Protein AF-A0A7S3MS62-F1 (afdb_monomer_lite)

Sequence (320 aa):
MNDHKDVALVFDMRSEATFYQCSLAKSVNFSIERFQEDTFIQWSKKSKQLENGSPVFKNKYQIHGFKRRRRHWCFIIGAHSSVNVDKFVLEMGKYTSKEQQAELLASLHTDEEKRDYLSLRNACLLYKALKNERLRELDLSICGFDKIAANYKHFCLGSDGQPLVARPAQADNYPNEIFPGRLYLGDWHHASDAHIIETLGITHILNITDTCENYLADSHPYLNYLHLNLHDEKETNVSEAFNEIFTFIKEATLPDAHDCTLHMNTPHAHIGQCPSTGESDEVTSASQEDGNGKRELPVSNQILEIDFKTCWTEVQTGAQ

Secondary structure (DSSP, 8-state):
---STT-EEEEE-S-HHHHTT-EETT-EE--TTT--HHHHTTHHHHHHHHHTT-TT--SHHHHHHHHTGGGSEEEEE--S-HHHHHHHHTTGGGGG-HHHHHHHHHH--SHHHHHHHHHHHHHHHHHHHHHTS--SEEEEE-SHHHHHHHH-GGGEE-TTS-BSSPPPSSSSSPPEEEETTTEEEE-HHHHH-HHHHHHHT--EEEEEESS---TTTTT-TT-EEEEEEE-SSTT--GGGGHHHHHHHHHHTTSPPTTTTTTTS--------------------------------------EEEE--------------

Structure (mmCIF, N/CA/C/O backbone):
data_AF-A0A7S3MS62-F1
#
_entry.id   AF-A0A7S3MS62-F1
#
loop_
_atom_site.group_PDB
_atom_site.id
_atom_site.type_symbol
_atom_site.label_atom_id
_atom_site.label_alt_id
_atom_site.label_comp_id
_atom_site.label_asym_id
_atom_site.label_entity_id
_atom_site.label_seq_id
_atom_site.pdbx_PDB_ins_code
_atom_site.Cartn_x
_atom_site.Cartn_y
_atom_site.Cartn_z
_atom_site.occupancy
_atom_site.B_iso_or_equiv
_atom_site.auth_seq_id
_atom_site.auth_comp_id
_atom_site.auth_asym_id
_atom_site.auth_atom_id
_atom_site.pdbx_PDB_model_num
ATOM 1 N N . MET A 1 1 ? 1.922 0.781 -3.592 1.00 46.75 1 MET A N 1
ATOM 2 C CA . MET A 1 1 ? 2.072 1.666 -2.393 1.00 46.75 1 MET A CA 1
ATOM 3 C C . MET A 1 1 ? 3.295 2.563 -2.608 1.00 46.75 1 MET A C 1
ATOM 5 O O . MET A 1 1 ? 4.361 2.019 -2.833 1.00 46.75 1 MET A O 1
ATOM 9 N N . ASN A 1 2 ? 3.170 3.900 -2.616 1.00 49.75 2 ASN A N 1
ATOM 10 C CA . ASN A 1 2 ? 4.271 4.802 -3.030 1.00 49.75 2 ASN A CA 1
ATOM 11 C C . ASN A 1 2 ? 5.164 5.230 -1.845 1.00 49.75 2 ASN A C 1
ATOM 13 O O . ASN A 1 2 ? 4.660 5.776 -0.863 1.00 49.75 2 ASN A O 1
ATOM 17 N N . ASP A 1 3 ? 6.487 5.043 -1.953 1.00 50.25 3 ASP A N 1
ATOM 18 C CA . ASP A 1 3 ? 7.479 5.349 -0.894 1.00 50.25 3 ASP A CA 1
ATOM 19 C C . ASP A 1 3 ? 8.050 6.786 -0.959 1.00 50.25 3 ASP A C 1
ATOM 21 O O . ASP A 1 3 ? 9.007 7.139 -0.264 1.00 50.25 3 ASP A O 1
ATOM 25 N N . HIS A 1 4 ? 7.479 7.664 -1.790 1.00 49.50 4 HIS A N 1
ATOM 26 C CA . HIS A 1 4 ? 7.953 9.045 -1.879 1.00 49.50 4 HIS A CA 1
ATOM 27 C C . HIS A 1 4 ? 7.719 9.817 -0.566 1.00 49.50 4 HIS A C 1
ATOM 29 O O . HIS A 1 4 ? 6.591 9.985 -0.099 1.00 49.50 4 HIS A O 1
ATOM 35 N N . LYS A 1 5 ? 8.835 10.303 -0.001 1.00 55.25 5 LYS A N 1
ATOM 36 C CA . LYS A 1 5 ? 9.011 11.399 0.975 1.00 55.25 5 LYS A CA 1
ATOM 37 C C . LYS A 1 5 ? 7.705 12.034 1.493 1.00 55.25 5 LYS A C 1
ATOM 39 O O . LYS A 1 5 ? 7.287 13.083 1.012 1.00 55.25 5 LYS A O 1
ATOM 44 N N . ASP A 1 6 ? 7.125 11.452 2.540 1.00 60.72 6 ASP A N 1
ATOM 45 C CA . ASP A 1 6 ? 6.098 12.094 3.379 1.00 60.72 6 ASP A CA 1
ATOM 46 C C . ASP A 1 6 ? 4.819 12.498 2.640 1.00 60.72 6 ASP A C 1
ATOM 48 O O . ASP A 1 6 ? 4.244 13.553 2.920 1.00 60.72 6 ASP A O 1
ATOM 52 N N . VAL A 1 7 ? 4.370 11.696 1.671 1.00 69.31 7 VAL A N 1
ATOM 53 C CA . VAL A 1 7 ? 3.082 11.967 1.011 1.00 69.31 7 VAL A CA 1
ATOM 54 C C . VAL A 1 7 ? 1.970 11.050 1.510 1.00 69.31 7 VAL A C 1
ATOM 56 O O . VAL A 1 7 ? 0.828 11.496 1.604 1.00 69.31 7 VAL A O 1
ATOM 59 N N . ALA A 1 8 ? 2.294 9.822 1.922 1.00 82.00 8 ALA A N 1
ATOM 60 C CA . ALA A 1 8 ? 1.335 8.870 2.476 1.00 82.00 8 ALA A CA 1
ATOM 61 C C . ALA A 1 8 ? 1.498 8.694 3.995 1.00 82.00 8 ALA A C 1
ATOM 63 O O . ALA A 1 8 ? 2.609 8.623 4.517 1.00 82.00 8 ALA A O 1
ATOM 64 N N . LEU A 1 9 ? 0.375 8.605 4.706 1.00 88.69 9 LEU A N 1
ATOM 65 C CA . LEU A 1 9 ? 0.292 8.282 6.126 1.00 88.69 9 LEU A CA 1
ATOM 66 C C . LEU A 1 9 ? -0.594 7.049 6.296 1.00 88.69 9 LEU A C 1
ATOM 68 O O . LEU A 1 9 ? -1.780 7.089 5.977 1.00 88.69 9 LEU A O 1
ATOM 72 N N . VAL A 1 10 ? -0.027 5.967 6.821 1.00 91.00 10 VAL A N 1
ATOM 73 C CA . VAL A 1 10 ? -0.765 4.720 7.051 1.00 91.00 10 VAL A CA 1
ATOM 74 C C . VAL A 1 10 ? -1.151 4.618 8.522 1.00 91.00 10 VAL A C 1
ATOM 76 O O . VAL A 1 10 ? -0.280 4.678 9.386 1.00 91.00 10 VAL A O 1
ATOM 79 N N . PHE A 1 11 ? -2.436 4.446 8.812 1.00 92.50 11 PHE A N 1
ATOM 80 C CA . PHE A 1 11 ? -2.965 4.104 10.128 1.00 92.50 11 PHE A CA 1
ATOM 81 C C . PHE A 1 11 ? -3.245 2.607 10.174 1.00 92.50 11 PHE A C 1
ATOM 83 O O . PHE A 1 11 ? -4.149 2.120 9.501 1.00 92.50 11 PHE A O 1
ATOM 90 N N . ASP A 1 12 ? -2.477 1.877 10.970 1.00 92.62 12 ASP A N 1
ATOM 91 C CA . ASP A 1 12 ? -2.681 0.447 11.167 1.00 92.62 12 ASP A CA 1
ATOM 92 C C . ASP A 1 12 ? -3.509 0.226 12.438 1.00 92.62 12 ASP A C 1
ATOM 94 O O . ASP A 1 12 ? -3.018 0.453 13.546 1.00 92.62 12 ASP A O 1
ATOM 98 N N . MET A 1 13 ? -4.781 -0.148 12.270 1.00 93.12 13 MET A N 1
ATOM 99 C CA . MET A 1 13 ? -5.757 -0.292 13.356 1.00 93.12 13 MET A CA 1
ATOM 100 C C . MET A 1 13 ? -5.773 -1.694 13.966 1.00 93.12 13 MET A C 1
ATOM 102 O O . MET A 1 13 ? -6.633 -1.982 14.804 1.00 93.12 13 MET A O 1
ATOM 106 N N . ARG A 1 14 ? -4.898 -2.604 13.528 1.00 93.31 14 ARG A N 1
ATOM 107 C CA . ARG A 1 14 ? -4.896 -3.989 14.015 1.00 93.31 14 ARG A CA 1
ATOM 108 C C . ARG A 1 14 ? -4.504 -4.076 15.492 1.00 93.31 14 ARG A C 1
ATOM 110 O O . ARG A 1 14 ? -3.948 -3.149 16.072 1.00 93.31 14 ARG A O 1
ATOM 117 N N . SER A 1 15 ? -4.802 -5.211 16.114 1.00 91.25 15 SER A N 1
ATOM 118 C CA . SER A 1 15 ? -4.427 -5.495 17.505 1.00 91.25 15 SER A CA 1
ATOM 119 C C . SER A 1 15 ? -2.908 -5.506 17.704 1.00 91.25 15 SER A C 1
ATOM 121 O O . SER A 1 15 ? -2.174 -6.006 16.846 1.00 91.25 15 SER A O 1
ATOM 123 N N . GLU A 1 16 ? -2.425 -5.051 18.868 1.00 88.00 16 GLU A N 1
ATOM 124 C CA . GLU A 1 16 ? -0.991 -5.129 19.215 1.00 88.00 16 GLU A CA 1
ATOM 125 C C . GLU A 1 16 ? -0.436 -6.544 19.119 1.00 88.00 16 GLU A C 1
ATOM 127 O O . GLU A 1 16 ? 0.693 -6.731 18.669 1.00 88.00 16 GLU A O 1
ATOM 132 N N . ALA A 1 17 ? -1.252 -7.544 19.453 1.00 85.56 17 ALA A N 1
ATOM 133 C CA . ALA A 1 17 ? -0.875 -8.947 19.354 1.00 85.56 17 ALA A CA 1
ATOM 134 C C . ALA A 1 17 ? -0.543 -9.384 17.913 1.00 85.56 17 ALA A C 1
ATOM 136 O O . ALA A 1 17 ? 0.165 -10.368 17.726 1.00 85.56 17 ALA A O 1
ATOM 137 N N . THR A 1 18 ? -1.020 -8.655 16.898 1.00 83.56 18 THR A N 1
ATOM 138 C CA . THR A 1 18 ? -0.731 -8.935 15.480 1.00 83.56 18 THR A CA 1
ATOM 139 C C . THR A 1 18 ? 0.448 -8.127 14.933 1.00 83.56 18 THR A C 1
ATOM 141 O O . THR A 1 18 ? 1.112 -8.579 14.001 1.00 83.56 18 THR A O 1
ATOM 144 N N . PHE A 1 19 ? 0.790 -6.978 15.534 1.00 77.44 19 PHE A N 1
ATOM 145 C CA . PHE A 1 19 ? 1.946 -6.179 15.098 1.00 77.44 19 PHE A CA 1
ATOM 146 C C . PHE A 1 19 ? 3.272 -6.909 15.263 1.00 77.44 19 PHE A C 1
ATOM 148 O O . PHE A 1 19 ? 4.189 -6.683 14.480 1.00 77.44 19 PHE A O 1
ATOM 155 N N . TYR A 1 20 ? 3.371 -7.784 16.265 1.00 66.75 20 TYR A N 1
ATOM 156 C CA . TYR A 1 20 ? 4.570 -8.583 16.496 1.00 66.75 20 TYR A CA 1
ATOM 157 C C . TYR A 1 20 ? 4.821 -9.623 15.409 1.00 66.75 20 TYR A C 1
ATOM 159 O O . TYR A 1 20 ? 5.908 -10.176 15.369 1.00 66.75 20 TYR A O 1
ATOM 167 N N . GLN A 1 21 ? 3.858 -9.915 14.538 1.00 75.88 21 GLN A N 1
ATOM 168 C CA . GLN A 1 21 ? 4.102 -10.806 13.408 1.00 75.88 21 GLN A CA 1
ATOM 169 C C . GLN A 1 21 ? 4.724 -10.027 12.251 1.00 75.88 21 GLN A C 1
ATOM 171 O O . GLN A 1 21 ? 5.745 -10.432 11.704 1.00 75.88 21 GLN A O 1
ATOM 176 N N . CYS A 1 22 ? 4.097 -8.906 11.888 1.00 82.62 22 CYS A N 1
ATOM 177 C CA . CYS A 1 22 ? 4.503 -8.076 10.767 1.00 82.62 22 CYS A CA 1
ATOM 178 C C . CYS A 1 22 ? 3.771 -6.721 10.798 1.00 82.62 22 CYS A C 1
ATOM 180 O O . CYS A 1 22 ? 2.588 -6.642 11.158 1.00 82.62 22 CYS A O 1
ATOM 182 N N . SER A 1 23 ? 4.448 -5.646 10.392 1.00 86.69 23 SER A N 1
ATOM 183 C CA . SER A 1 23 ? 3.857 -4.306 10.241 1.00 86.69 23 SER A CA 1
ATOM 184 C C . SER A 1 23 ? 4.414 -3.584 9.018 1.00 86.69 23 SER A C 1
ATOM 186 O O . SER A 1 23 ? 5.487 -3.932 8.542 1.00 86.69 23 SER A O 1
ATOM 188 N N . LEU A 1 24 ? 3.711 -2.580 8.493 1.00 87.62 24 LEU A N 1
ATOM 189 C CA . LEU A 1 24 ? 4.255 -1.776 7.398 1.00 87.62 24 LEU A CA 1
ATOM 190 C C . LEU A 1 24 ? 5.297 -0.783 7.916 1.00 87.62 24 LEU A C 1
ATOM 192 O O . LEU A 1 24 ? 5.130 -0.138 8.955 1.00 87.62 24 LEU A O 1
ATOM 196 N N . ALA A 1 25 ? 6.364 -0.599 7.148 1.00 82.50 25 ALA A N 1
ATOM 197 C CA . ALA A 1 25 ? 7.313 0.467 7.390 1.00 82.50 25 ALA A CA 1
ATOM 198 C C . ALA A 1 25 ? 6.590 1.824 7.377 1.00 82.50 25 ALA A C 1
ATOM 200 O O . ALA A 1 25 ? 5.719 2.082 6.549 1.00 82.50 25 ALA A O 1
ATOM 201 N N . LYS A 1 26 ? 6.972 2.708 8.306 1.00 80.38 26 LYS A N 1
ATOM 202 C CA . LYS A 1 26 ? 6.441 4.079 8.434 1.00 80.38 26 LYS A CA 1
ATOM 203 C C . LYS A 1 26 ? 4.939 4.184 8.777 1.00 80.38 26 LYS A C 1
ATOM 205 O O . LYS A 1 26 ? 4.445 5.309 8.873 1.00 80.38 26 LYS A O 1
ATOM 210 N N . SER A 1 27 ? 4.223 3.086 9.047 1.00 87.06 27 SER A N 1
ATOM 211 C CA . SER A 1 27 ? 2.842 3.156 9.547 1.00 87.06 27 SER A CA 1
ATOM 212 C C . SER A 1 27 ? 2.776 3.706 10.971 1.00 87.06 27 SER A C 1
ATOM 214 O O . SER A 1 27 ? 3.726 3.613 11.751 1.00 87.06 27 SER A O 1
ATOM 216 N N . VAL A 1 28 ? 1.636 4.290 11.323 1.00 88.31 28 VAL A N 1
ATOM 217 C CA . VAL A 1 28 ? 1.264 4.670 12.683 1.00 88.31 28 VAL A CA 1
ATOM 218 C C . VAL A 1 28 ? 0.337 3.597 13.236 1.00 88.31 28 VAL A C 1
ATOM 220 O O . VAL A 1 28 ? -0.747 3.367 12.709 1.00 88.31 28 VAL A O 1
ATOM 223 N N . ASN A 1 29 ? 0.755 2.967 14.326 1.00 87.69 29 ASN A N 1
ATOM 224 C CA . ASN A 1 29 ? 0.026 1.857 14.923 1.00 87.69 29 ASN A CA 1
ATOM 225 C C . ASN A 1 29 ? -1.032 2.391 15.898 1.00 87.69 29 ASN A C 1
ATOM 227 O O . ASN A 1 29 ? -0.697 2.873 16.983 1.00 87.69 29 ASN A O 1
ATOM 231 N N . PHE A 1 30 ? -2.301 2.316 15.507 1.00 88.44 30 PHE A N 1
ATOM 232 C CA . PHE A 1 30 ? -3.471 2.716 16.291 1.00 88.44 30 PHE A CA 1
ATOM 233 C C . PHE A 1 30 ? -4.218 1.469 16.773 1.00 88.44 30 PHE A C 1
ATOM 235 O O . PHE A 1 30 ? -5.342 1.188 16.367 1.00 88.44 30 PHE A O 1
ATOM 242 N N . SER A 1 31 ? -3.577 0.706 17.652 1.00 89.38 31 SER A N 1
ATOM 243 C CA . SER A 1 31 ? -4.127 -0.556 18.136 1.00 89.38 31 SER A CA 1
ATOM 244 C C . SER A 1 31 ? -5.501 -0.427 18.783 1.00 89.38 31 SER A C 1
ATOM 246 O O . SER A 1 31 ? -5.762 0.523 19.527 1.00 89.38 31 SER A O 1
ATOM 248 N N . ILE A 1 32 ? -6.357 -1.430 18.573 1.00 91.75 32 ILE A N 1
ATOM 249 C CA . ILE A 1 32 ? -7.683 -1.493 19.209 1.00 91.75 32 ILE A CA 1
ATOM 250 C C . ILE A 1 32 ? -7.615 -1.490 20.741 1.00 91.75 32 ILE A C 1
ATOM 252 O O . ILE A 1 32 ? -8.543 -1.015 21.392 1.00 91.75 32 ILE A O 1
ATOM 256 N N . GLU A 1 33 ? -6.513 -1.970 21.321 1.00 90.69 33 GLU A N 1
ATOM 257 C CA . GLU A 1 33 ? -6.282 -1.965 22.765 1.00 90.69 33 GLU A CA 1
ATOM 258 C C . GLU A 1 33 ? -6.119 -0.542 23.321 1.00 90.69 33 GLU A C 1
ATOM 260 O O . GLU A 1 33 ? -6.540 -0.266 24.445 1.00 90.69 33 GLU A O 1
ATOM 265 N N . ARG A 1 34 ? -5.545 0.378 22.532 1.00 86.94 34 ARG A N 1
ATOM 266 C CA . ARG A 1 34 ? -5.329 1.786 22.920 1.00 86.94 34 ARG A CA 1
ATOM 267 C C . ARG A 1 34 ? -6.417 2.722 22.400 1.00 86.94 34 ARG A C 1
ATOM 269 O O . ARG A 1 34 ? -6.707 3.741 23.026 1.00 86.94 34 ARG A O 1
ATOM 276 N N . PHE A 1 35 ? -7.002 2.407 21.248 1.00 88.19 35 PHE A N 1
ATOM 277 C CA . PHE A 1 35 ? -7.909 3.279 20.509 1.00 88.19 35 PHE A CA 1
ATOM 278 C C . PHE A 1 35 ? -9.286 2.645 20.363 1.00 88.19 35 PHE A C 1
ATOM 280 O O . PHE A 1 35 ? -9.594 2.032 19.347 1.00 88.19 35 PHE A O 1
ATOM 287 N N . GLN A 1 36 ? -10.124 2.829 21.380 1.00 85.31 36 GLN A N 1
ATOM 288 C CA . GLN A 1 36 ? -11.517 2.377 21.381 1.00 85.31 36 GLN A CA 1
ATOM 289 C C . GLN A 1 36 ? -12.468 3.436 20.796 1.00 85.31 36 GLN A C 1
ATOM 291 O O . GLN A 1 36 ? -12.051 4.545 20.459 1.00 85.31 36 GLN A O 1
ATOM 296 N N . GLU A 1 37 ? -13.757 3.099 20.698 1.00 85.31 37 GLU A N 1
ATOM 297 C CA . GLU A 1 37 ? -14.815 3.936 20.109 1.00 85.31 37 GLU A CA 1
ATOM 298 C C . GLU A 1 37 ? -14.797 5.383 20.627 1.00 85.31 37 GLU A C 1
ATOM 300 O O . GLU A 1 37 ? -14.792 6.333 19.837 1.00 85.31 37 GLU A O 1
ATOM 305 N N . ASP A 1 38 ? -14.686 5.559 21.946 1.00 86.44 38 ASP A N 1
ATOM 306 C CA . ASP A 1 38 ? -14.694 6.877 22.579 1.00 86.44 38 ASP A CA 1
ATOM 307 C C . ASP A 1 38 ? -13.582 7.787 22.059 1.00 86.44 38 ASP A C 1
ATOM 309 O O . ASP A 1 38 ? -13.744 9.008 22.049 1.00 86.44 38 ASP A O 1
ATOM 313 N N . THR A 1 39 ? -12.448 7.244 21.607 1.00 86.19 39 THR A N 1
ATOM 314 C CA . THR A 1 39 ? -11.322 8.034 21.088 1.00 86.19 39 THR A CA 1
ATOM 315 C C . THR A 1 39 ? -11.683 8.827 19.835 1.00 86.19 39 THR A C 1
ATOM 317 O O . THR A 1 39 ? -11.129 9.906 19.614 1.00 86.19 39 THR A O 1
ATOM 320 N N . PHE A 1 40 ? -12.648 8.356 19.050 1.00 88.75 40 PHE A N 1
ATOM 321 C CA . PHE A 1 40 ? -13.094 9.041 17.835 1.00 88.75 40 PHE A CA 1
ATOM 322 C C . PHE A 1 40 ? -14.204 10.065 18.116 1.00 88.75 40 PHE A C 1
ATOM 324 O O . PHE A 1 40 ? -14.433 10.981 17.321 1.00 88.75 40 PHE A O 1
ATOM 331 N N . ILE A 1 41 ? -14.841 9.986 19.287 1.00 85.69 41 ILE A N 1
ATOM 332 C CA . ILE A 1 41 ? -15.774 11.007 19.767 1.00 85.69 41 ILE A CA 1
ATOM 333 C C . ILE A 1 41 ? -14.991 12.289 20.082 1.00 85.69 41 ILE A C 1
ATOM 335 O O . ILE A 1 41 ? -13.995 12.275 20.806 1.00 85.69 41 ILE A O 1
ATOM 339 N N . GLN A 1 42 ? -15.449 13.424 19.540 1.00 87.38 42 GLN A N 1
ATOM 340 C CA . GLN A 1 42 ? -14.751 14.719 19.619 1.00 87.38 42 GLN A CA 1
ATOM 341 C C . GLN A 1 42 ? -13.322 14.676 19.044 1.00 87.38 42 GLN A C 1
ATOM 343 O O . GLN A 1 42 ? -12.404 15.316 19.572 1.00 87.38 42 GLN A O 1
ATOM 348 N N . TRP A 1 43 ? -13.143 13.952 17.931 1.00 91.69 43 TRP A N 1
ATOM 349 C CA . TRP A 1 43 ? -11.861 13.807 17.237 1.00 91.69 43 TRP A CA 1
ATOM 350 C C . TRP A 1 43 ? -11.096 15.126 17.066 1.00 91.69 43 TRP A C 1
ATOM 352 O O . TRP A 1 43 ? -9.906 15.170 17.339 1.00 91.69 43 TRP A O 1
ATOM 362 N N . SER A 1 44 ? -11.763 16.234 16.733 1.00 87.81 44 SER A N 1
ATOM 363 C CA . SER A 1 44 ? -11.120 17.548 16.555 1.00 87.81 44 SER A CA 1
ATOM 364 C C . SER A 1 44 ? -10.341 18.055 17.781 1.00 87.81 44 SER A C 1
ATOM 366 O O . SER A 1 44 ? -9.341 18.763 17.629 1.00 87.81 44 SER A O 1
ATOM 368 N N . LYS A 1 45 ? -10.786 17.709 18.997 1.00 88.75 45 LYS A N 1
ATOM 369 C CA . LYS A 1 45 ? -10.094 18.024 20.255 1.00 88.75 45 LYS A CA 1
ATOM 370 C C . LYS A 1 45 ? -9.035 16.968 20.563 1.00 88.75 45 LYS A C 1
ATOM 372 O O . LYS A 1 45 ? -7.902 17.325 20.883 1.00 88.75 45 LYS A O 1
ATOM 377 N N . LYS A 1 46 ? -9.388 15.685 20.440 1.00 88.69 46 LYS A N 1
ATOM 378 C CA . LYS A 1 46 ? -8.493 14.562 20.763 1.00 88.69 46 LYS A CA 1
ATOM 379 C C . LYS A 1 46 ? -7.291 14.481 19.824 1.00 88.69 46 LYS A C 1
ATOM 381 O O . LYS A 1 46 ? -6.176 14.283 20.289 1.00 88.69 46 LYS A O 1
ATOM 386 N N . SER A 1 47 ? -7.465 14.750 18.534 1.00 89.56 47 SER A N 1
ATOM 387 C CA . SER A 1 47 ? -6.373 14.777 17.559 1.00 89.56 47 SER A CA 1
ATOM 388 C C . SER A 1 47 ? -5.314 15.823 17.923 1.00 89.56 47 SER A C 1
ATOM 390 O O . SER A 1 47 ? -4.124 15.536 17.869 1.00 89.56 47 SER A O 1
ATOM 392 N N . LYS A 1 48 ? -5.726 17.013 18.386 1.00 88.31 48 LYS A N 1
ATOM 393 C CA . LYS A 1 48 ? -4.797 18.055 18.864 1.00 88.31 48 LYS A CA 1
ATOM 394 C C . LYS A 1 48 ? -4.052 17.637 20.131 1.00 88.31 48 LYS A C 1
ATOM 396 O O . LYS A 1 48 ? -2.901 18.014 20.318 1.00 88.31 48 LYS A O 1
ATOM 401 N N . GLN A 1 49 ? -4.700 16.877 21.013 1.00 87.25 49 GLN A N 1
ATOM 402 C CA . GLN A 1 49 ? -4.029 16.309 22.184 1.00 87.25 49 GLN A CA 1
ATOM 403 C C . GLN A 1 49 ? -2.987 15.273 21.754 1.00 87.25 49 GLN A C 1
ATOM 405 O O . GLN A 1 49 ? -1.862 15.303 22.251 1.00 87.25 49 GLN A O 1
ATOM 410 N N . LEU A 1 50 ? -3.321 14.424 20.775 1.00 87.56 50 LEU A N 1
ATOM 411 C CA . LEU A 1 50 ? -2.394 13.430 20.237 1.00 87.56 50 LEU A CA 1
ATOM 412 C C . LEU A 1 50 ? -1.137 14.082 19.638 1.00 87.56 50 LEU A C 1
ATOM 414 O O . LEU A 1 50 ? -0.029 13.613 19.891 1.00 87.56 50 LEU A O 1
ATOM 418 N N . GLU A 1 51 ? -1.287 15.205 18.929 1.00 86.44 51 GLU A N 1
ATOM 419 C CA . GLU A 1 51 ? -0.179 15.973 18.333 1.00 86.44 51 GLU A CA 1
ATOM 420 C C . GLU A 1 51 ? 0.863 16.480 19.351 1.00 86.44 51 GLU A C 1
ATOM 422 O O . GLU A 1 51 ? 2.013 16.730 18.975 1.00 86.44 51 GLU A O 1
ATOM 427 N N . ASN A 1 52 ? 0.484 16.648 20.622 1.00 81.75 52 ASN A N 1
ATOM 428 C CA . ASN A 1 52 ? 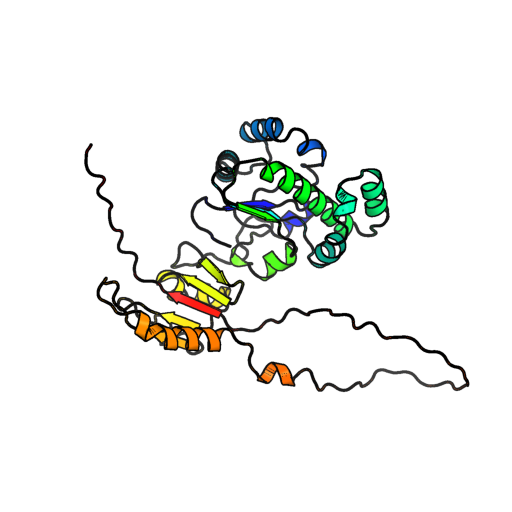1.283 17.362 21.622 1.00 81.75 52 ASN A CA 1
ATOM 429 C C . ASN A 1 52 ? 1.931 16.472 22.691 1.00 81.75 52 ASN A C 1
ATOM 431 O O . ASN A 1 52 ? 2.598 17.006 23.574 1.00 81.75 52 ASN A O 1
ATOM 435 N N . GLY A 1 53 ? 1.783 15.146 22.629 1.00 67.12 53 GLY A N 1
ATOM 436 C CA . GLY A 1 53 ? 2.439 14.279 23.617 1.00 67.12 53 GLY A CA 1
ATOM 437 C C . GLY A 1 53 ? 1.915 12.854 23.726 1.00 67.12 53 GLY A C 1
ATOM 438 O O . GLY A 1 53 ? 2.016 12.264 24.798 1.00 67.12 53 GLY A O 1
ATOM 439 N N . SER A 1 54 ? 1.328 12.291 22.667 1.00 74.31 54 SER A N 1
ATOM 440 C CA . SER A 1 54 ? 0.864 10.904 22.729 1.00 74.31 54 SER A CA 1
ATOM 441 C C . SER A 1 54 ? 2.026 9.903 22.665 1.00 74.31 54 SER A C 1
ATOM 443 O O . SER A 1 54 ? 2.842 10.008 21.746 1.00 74.31 54 SER A O 1
ATOM 445 N N . PRO A 1 55 ? 2.066 8.875 23.542 1.00 74.44 55 PRO A N 1
ATOM 446 C CA . PRO A 1 55 ? 3.048 7.783 23.476 1.00 74.44 55 PRO A CA 1
ATOM 447 C C . PRO A 1 55 ? 2.824 6.843 22.279 1.00 74.44 55 PRO A C 1
ATOM 449 O O . PRO A 1 55 ? 3.527 5.851 22.109 1.00 74.44 55 PRO A O 1
ATOM 452 N N . VAL A 1 56 ? 1.808 7.117 21.462 1.00 78.00 56 VAL A N 1
ATOM 453 C CA . VAL A 1 56 ? 1.432 6.300 20.305 1.00 78.00 56 VAL A CA 1
ATOM 454 C C . VAL A 1 56 ? 2.442 6.445 19.172 1.00 78.00 56 VAL A C 1
ATOM 456 O O . VAL A 1 56 ? 2.691 5.491 18.438 1.00 78.00 56 VAL A O 1
ATOM 459 N N . PHE A 1 57 ? 3.055 7.620 19.041 1.00 84.25 57 PHE A N 1
ATOM 460 C CA . PHE A 1 57 ? 4.055 7.858 18.013 1.00 84.25 57 PHE A CA 1
ATOM 461 C C . PHE A 1 57 ? 5.432 7.419 18.517 1.00 84.25 57 PHE A C 1
ATOM 463 O O . PHE A 1 57 ? 5.983 7.995 19.452 1.00 84.25 57 PHE A O 1
ATOM 470 N N . LYS A 1 58 ? 5.999 6.404 17.865 1.00 76.75 58 LYS A N 1
ATOM 471 C CA . LYS A 1 58 ? 7.301 5.808 18.187 1.00 76.75 58 LYS A CA 1
ATOM 472 C C . LYS A 1 58 ? 8.468 6.744 17.871 1.00 76.75 58 LYS A C 1
ATOM 474 O O . LYS A 1 58 ? 9.537 6.619 18.458 1.00 76.75 58 LYS A O 1
ATOM 479 N N . ASN A 1 59 ? 8.299 7.654 16.912 1.00 82.31 59 ASN A N 1
ATOM 480 C CA . ASN A 1 59 ? 9.372 8.526 16.445 1.00 82.31 59 ASN A CA 1
ATOM 481 C C . ASN A 1 59 ? 8.853 9.889 15.951 1.00 82.31 59 ASN A C 1
ATOM 483 O O . ASN A 1 59 ? 7.660 10.096 15.717 1.00 82.31 59 ASN A O 1
ATOM 487 N N . LYS A 1 60 ? 9.783 10.838 15.768 1.00 81.94 60 LYS A N 1
ATOM 488 C CA . LYS A 1 60 ? 9.484 12.196 15.275 1.00 81.94 60 LYS A CA 1
ATOM 489 C C . LYS A 1 60 ? 8.829 12.192 13.891 1.00 81.94 60 LYS A C 1
ATOM 491 O O . LYS A 1 60 ? 8.040 13.088 13.607 1.00 81.94 60 LYS A O 1
ATOM 496 N N . TYR A 1 61 ? 9.134 11.190 13.066 1.00 81.00 61 TYR A N 1
ATOM 497 C CA . TYR A 1 61 ? 8.560 11.020 11.735 1.00 81.00 61 TYR A CA 1
ATOM 498 C C . TYR A 1 61 ? 7.042 10.841 11.804 1.00 81.00 61 TYR A C 1
ATOM 500 O O . TYR A 1 61 ? 6.301 11.616 11.207 1.00 81.00 61 TYR A O 1
ATOM 508 N N . GLN A 1 62 ? 6.573 9.897 12.619 1.00 84.31 62 GLN A N 1
ATOM 509 C CA . GLN A 1 62 ? 5.146 9.643 12.809 1.00 84.31 62 GLN A CA 1
ATOM 510 C C . GLN A 1 62 ? 4.421 10.858 13.412 1.00 84.31 62 GLN A C 1
ATOM 512 O O . GLN A 1 62 ? 3.319 11.188 12.979 1.00 84.31 62 GLN A O 1
ATOM 517 N N . ILE A 1 63 ? 5.053 11.578 14.352 1.00 86.19 63 ILE A N 1
ATOM 518 C CA . ILE A 1 63 ? 4.499 12.828 14.909 1.00 86.19 63 ILE A CA 1
ATOM 519 C C . ILE A 1 63 ? 4.341 13.885 13.809 1.00 86.19 63 ILE A C 1
ATOM 521 O O . ILE A 1 63 ? 3.300 14.537 13.708 1.00 86.19 63 ILE A O 1
ATOM 525 N N . HIS A 1 64 ? 5.375 14.076 12.990 1.00 85.88 64 HIS A N 1
ATOM 526 C CA . HIS A 1 64 ? 5.374 15.057 11.910 1.00 85.88 64 HIS A CA 1
ATOM 527 C C . HIS A 1 64 ? 4.349 14.702 10.822 1.00 85.88 64 HIS A C 1
ATOM 529 O O . HIS A 1 64 ? 3.558 15.568 10.435 1.00 85.88 64 HIS A O 1
ATOM 535 N N . GLY A 1 65 ? 4.300 13.433 10.404 1.00 86.31 65 GLY A N 1
ATOM 536 C CA . GLY A 1 65 ? 3.299 12.907 9.477 1.00 86.31 65 GLY A CA 1
ATOM 537 C C . GLY A 1 65 ? 1.882 13.126 10.002 1.00 86.31 65 GLY A C 1
ATOM 538 O O . GLY A 1 65 ? 1.054 13.723 9.317 1.00 86.31 65 GLY A O 1
ATOM 539 N N . PHE A 1 66 ? 1.618 12.786 11.268 1.00 89.38 66 PHE A N 1
ATOM 540 C CA . PHE A 1 66 ? 0.307 13.003 11.878 1.00 89.38 66 PHE A CA 1
ATOM 541 C C . PHE A 1 66 ? -0.079 14.486 11.954 1.00 89.38 66 PHE A C 1
ATOM 543 O O . PHE A 1 66 ? -1.197 14.842 11.580 1.00 89.38 66 PHE A O 1
ATOM 550 N N . LYS A 1 67 ? 0.829 15.382 12.369 1.00 88.88 67 LYS A N 1
ATOM 551 C CA . LYS A 1 67 ? 0.580 16.842 12.384 1.00 88.88 67 LYS A CA 1
ATOM 552 C C . LYS A 1 67 ? 0.257 17.390 10.996 1.00 88.88 67 LYS A C 1
ATOM 554 O O . LYS A 1 67 ? -0.553 18.304 10.851 1.00 88.88 67 LYS A O 1
ATOM 559 N N . ARG A 1 68 ? 0.880 16.825 9.962 1.00 87.75 68 ARG A N 1
ATOM 560 C CA . ARG A 1 68 ? 0.701 17.237 8.568 1.00 87.75 68 ARG A CA 1
ATOM 561 C C . ARG A 1 68 ? -0.310 16.385 7.805 1.00 87.75 68 ARG A C 1
ATOM 563 O O . ARG A 1 68 ? -0.459 16.621 6.607 1.00 87.75 68 ARG A O 1
ATOM 570 N N . ARG A 1 69 ? -1.045 15.473 8.457 1.00 89.69 69 ARG A N 1
ATOM 571 C CA . ARG A 1 69 ? -1.974 14.518 7.813 1.00 89.69 69 ARG A CA 1
ATOM 572 C C . ARG A 1 69 ? -2.955 15.170 6.838 1.00 89.69 69 ARG A C 1
ATOM 574 O O . ARG A 1 69 ? -3.220 14.638 5.775 1.00 89.69 69 ARG A O 1
ATOM 581 N N . ARG A 1 70 ? -3.367 16.409 7.120 1.00 88.38 70 ARG A N 1
ATOM 582 C CA . ARG A 1 70 ? -4.198 17.262 6.244 1.00 88.38 70 ARG A CA 1
ATOM 583 C C . ARG A 1 70 ? -3.599 17.577 4.868 1.00 88.38 70 ARG A C 1
ATOM 585 O O . ARG A 1 70 ? -4.229 18.194 4.021 1.00 88.38 70 ARG A O 1
ATOM 592 N N . ARG A 1 71 ? -2.340 17.223 4.645 1.00 84.94 71 ARG A N 1
ATOM 593 C CA . ARG A 1 71 ? -1.631 17.381 3.373 1.00 84.94 71 ARG A CA 1
ATOM 594 C C . ARG A 1 71 ? -1.147 16.046 2.815 1.00 84.94 71 ARG A C 1
ATOM 596 O O . ARG A 1 71 ? -0.367 16.079 1.870 1.00 84.94 71 ARG A O 1
ATOM 603 N N . HIS A 1 72 ? -1.577 14.930 3.398 1.00 87.50 72 HIS A N 1
ATOM 604 C CA . HIS A 1 72 ? -1.168 13.582 3.025 1.00 87.50 72 HIS A CA 1
ATOM 605 C C . HIS A 1 72 ? -2.342 12.804 2.431 1.00 87.50 72 HIS A C 1
ATOM 607 O O . HIS A 1 72 ? -3.512 13.120 2.677 1.00 87.50 72 HIS A O 1
ATOM 613 N N . TRP A 1 73 ? -1.991 11.774 1.675 1.00 89.88 73 TRP A N 1
ATOM 614 C CA . TRP A 1 73 ? -2.832 10.617 1.416 1.00 89.88 73 TRP A CA 1
ATOM 615 C C . TRP A 1 73 ? -2.881 9.761 2.676 1.00 89.88 73 TRP A C 1
ATOM 617 O O . TRP A 1 73 ? -1.837 9.430 3.236 1.00 89.88 73 TRP A O 1
ATOM 627 N N . CYS A 1 74 ? -4.074 9.466 3.178 1.00 92.38 74 CYS A N 1
ATOM 628 C CA . CYS A 1 74 ? -4.237 8.670 4.389 1.00 92.38 74 CYS A CA 1
ATOM 629 C C . CYS A 1 74 ? -4.792 7.294 4.031 1.00 92.38 74 CYS A C 1
ATOM 631 O O . CYS A 1 74 ? -5.853 7.202 3.426 1.00 92.38 74 CYS A O 1
ATOM 633 N N . PHE A 1 75 ? -4.114 6.242 4.470 1.00 92.81 75 PHE A N 1
ATOM 634 C CA . PHE A 1 75 ? -4.551 4.860 4.287 1.00 92.81 75 PHE A CA 1
ATOM 635 C C . PHE A 1 75 ? -4.837 4.246 5.649 1.00 92.81 75 PHE A C 1
ATOM 637 O O . PHE A 1 75 ? -4.032 4.393 6.566 1.00 92.81 75 PHE A O 1
ATOM 644 N N . ILE A 1 76 ? -5.966 3.565 5.804 1.00 94.62 76 ILE A N 1
ATOM 645 C CA . ILE A 1 76 ? -6.329 2.882 7.048 1.00 94.62 76 ILE A CA 1
ATOM 646 C C . ILE A 1 76 ? -6.341 1.378 6.798 1.00 94.62 76 ILE A C 1
ATOM 648 O O . ILE A 1 76 ? -6.990 0.912 5.868 1.00 94.62 76 ILE A O 1
ATOM 652 N N . ILE A 1 77 ? -5.662 0.612 7.644 1.00 93.69 77 ILE A N 1
ATOM 653 C CA . ILE A 1 77 ? -5.723 -0.852 7.653 1.00 93.69 77 ILE A CA 1
ATOM 654 C C . ILE A 1 77 ? -6.621 -1.262 8.806 1.00 93.69 77 ILE A C 1
ATOM 656 O O . ILE A 1 77 ? -6.308 -0.962 9.956 1.00 93.69 77 ILE A O 1
ATOM 660 N N . GLY A 1 78 ? -7.745 -1.900 8.483 1.00 92.69 78 GLY A N 1
ATOM 661 C CA . GLY A 1 78 ? -8.810 -2.186 9.442 1.00 92.69 78 GLY A CA 1
ATOM 662 C C . GLY A 1 78 ? -8.896 -3.624 9.934 1.00 92.69 78 GLY A C 1
ATOM 663 O O . GLY A 1 78 ? -9.775 -3.902 10.726 1.00 92.69 78 GLY A O 1
ATOM 664 N N . ALA A 1 79 ? -8.061 -4.552 9.475 1.00 93.94 79 ALA A N 1
ATOM 665 C CA . ALA A 1 79 ? -8.108 -5.936 9.948 1.00 93.94 79 ALA A CA 1
ATOM 666 C C . ALA A 1 79 ? -6.819 -6.681 9.604 1.00 93.94 79 ALA A C 1
ATOM 668 O O . ALA A 1 79 ? -6.069 -6.269 8.715 1.00 93.94 79 ALA A O 1
ATOM 669 N N . HIS A 1 80 ? -6.572 -7.784 10.305 1.00 93.75 80 HIS A N 1
ATOM 670 C CA . HIS A 1 80 ? -5.515 -8.723 9.975 1.00 93.75 80 HIS A CA 1
ATOM 671 C C . HIS A 1 80 ? -5.939 -9.672 8.851 1.00 93.75 80 HIS A C 1
ATOM 673 O O . HIS A 1 80 ? -5.266 -9.682 7.824 1.00 93.75 80 HIS A O 1
ATOM 679 N N . SER A 1 81 ? -7.034 -10.419 9.026 1.00 93.62 81 SER A N 1
ATOM 680 C CA . SER A 1 81 ? -7.456 -11.471 8.096 1.00 93.62 81 SER A CA 1
ATOM 681 C C . SER A 1 81 ? -8.420 -10.957 7.036 1.00 93.62 81 SER A C 1
ATOM 683 O O . SER A 1 81 ? -9.486 -10.418 7.342 1.00 93.62 81 SER A O 1
ATOM 685 N N . SER A 1 82 ? -8.077 -11.182 5.774 1.00 92.69 82 SER A N 1
ATOM 686 C CA . SER A 1 82 ? -8.924 -10.877 4.623 1.00 92.69 82 SER A CA 1
ATOM 687 C C . SER A 1 82 ? -10.259 -11.623 4.645 1.00 92.69 82 SER A C 1
ATOM 689 O O . SER A 1 82 ? -11.294 -11.034 4.348 1.00 92.69 82 SER A O 1
ATOM 691 N N . VAL A 1 83 ? -10.260 -12.880 5.096 1.00 92.81 83 VAL A N 1
ATOM 692 C CA . VAL A 1 83 ? -11.471 -13.710 5.222 1.00 92.81 83 VAL A CA 1
ATOM 693 C C . VAL A 1 83 ? -12.468 -13.078 6.196 1.00 92.81 83 VAL A C 1
ATOM 695 O O . VAL A 1 83 ? -13.673 -13.038 5.939 1.00 92.81 83 VAL A O 1
ATOM 698 N N . ASN A 1 84 ? -11.965 -12.538 7.308 1.00 93.19 84 ASN A N 1
ATOM 699 C CA . ASN A 1 84 ? -12.799 -11.847 8.284 1.00 93.19 84 ASN A CA 1
ATOM 700 C C . ASN A 1 84 ? -13.324 -10.519 7.732 1.00 93.19 84 ASN A C 1
ATOM 702 O O . ASN A 1 84 ? -14.468 -10.157 8.002 1.00 93.19 84 ASN A O 1
ATOM 706 N N . VAL A 1 85 ? -12.531 -9.801 6.931 1.00 91.69 85 VAL A N 1
ATOM 707 C CA . VAL A 1 85 ? -13.008 -8.579 6.270 1.00 91.69 85 VAL A CA 1
ATOM 708 C C . VAL A 1 85 ? -14.171 -8.889 5.336 1.00 91.69 85 VAL A C 1
ATOM 710 O O . VAL A 1 85 ? -15.214 -8.251 5.467 1.00 91.69 85 VAL A O 1
ATOM 713 N N . ASP A 1 86 ? -14.044 -9.897 4.474 1.00 90.31 86 ASP A N 1
ATOM 714 C CA . ASP A 1 86 ? -15.115 -10.297 3.551 1.00 90.31 86 ASP A CA 1
ATOM 715 C C . ASP A 1 86 ? -16.406 -10.651 4.308 1.00 90.31 86 ASP A C 1
ATOM 717 O O . ASP A 1 86 ? -17.501 -10.226 3.928 1.00 90.31 86 ASP A O 1
ATOM 721 N N . LYS A 1 87 ? -16.272 -11.351 5.444 1.00 90.25 87 LYS A N 1
ATOM 722 C CA . LYS A 1 87 ? -17.387 -11.664 6.349 1.00 90.25 87 LYS A CA 1
ATOM 723 C C . LYS A 1 87 ? -18.038 -10.407 6.936 1.00 90.25 87 LYS A C 1
ATOM 725 O O . LYS A 1 87 ? -19.262 -10.333 7.028 1.00 90.25 87 LYS A O 1
ATOM 730 N N . PHE A 1 88 ? -17.245 -9.434 7.378 1.00 90.88 88 PHE A N 1
ATOM 731 C CA . PHE A 1 88 ? -17.744 -8.308 8.170 1.00 90.88 88 PHE A CA 1
ATOM 732 C C . PHE A 1 88 ? -18.131 -7.074 7.352 1.00 90.88 88 PHE A C 1
ATOM 734 O O . PHE A 1 88 ? -18.933 -6.274 7.838 1.00 90.88 88 PHE A O 1
ATOM 741 N N . VAL A 1 89 ? -17.625 -6.907 6.128 1.00 87.31 89 VAL A N 1
ATOM 742 C CA . VAL A 1 89 ? -17.952 -5.758 5.262 1.00 87.31 89 VAL A CA 1
ATOM 743 C C . VAL A 1 89 ? -19.446 -5.706 4.929 1.00 87.31 89 VAL A C 1
ATOM 745 O O . VAL A 1 89 ? -20.035 -4.626 4.888 1.00 87.31 89 VAL A O 1
ATOM 748 N N . LEU A 1 90 ? -20.101 -6.857 4.772 1.00 85.06 90 LEU A N 1
ATOM 749 C CA . LEU A 1 90 ? -21.553 -6.911 4.559 1.00 85.06 90 LEU A CA 1
ATOM 750 C C . LEU A 1 90 ? -22.352 -6.486 5.803 1.00 85.06 90 LEU A C 1
ATOM 752 O O . LEU A 1 90 ? -23.505 -6.078 5.697 1.00 85.06 90 LEU A O 1
ATOM 756 N N . GLU A 1 91 ? -21.718 -6.512 6.974 1.00 85.75 91 GLU A N 1
ATOM 757 C CA . GLU A 1 91 ? -22.319 -6.218 8.274 1.00 85.75 91 GLU A CA 1
ATOM 758 C C . GLU A 1 91 ? -21.995 -4.803 8.780 1.00 85.75 91 GLU A C 1
ATOM 760 O O . GLU A 1 91 ? -22.291 -4.466 9.929 1.00 85.75 91 GLU A O 1
ATOM 765 N N . MET A 1 92 ? -21.427 -3.931 7.935 1.00 81.44 92 MET A N 1
ATOM 766 C CA . MET A 1 92 ? -21.020 -2.574 8.335 1.00 81.44 92 MET A CA 1
ATOM 767 C C . MET A 1 92 ? -22.155 -1.730 8.938 1.00 81.44 92 MET A C 1
ATOM 769 O O . MET A 1 92 ? -21.897 -0.853 9.764 1.00 81.44 92 MET A O 1
ATOM 773 N N . GLY A 1 93 ? -23.418 -1.992 8.578 1.00 80.50 93 GLY A N 1
ATOM 774 C CA . GLY A 1 93 ? -24.575 -1.317 9.182 1.00 80.50 93 GLY A CA 1
ATOM 775 C C . GLY A 1 93 ? -24.651 -1.512 10.701 1.00 80.50 93 GLY A C 1
ATOM 776 O O . GLY A 1 93 ? -24.970 -0.572 11.438 1.00 80.50 93 GLY A O 1
ATOM 777 N N . LYS A 1 94 ? -24.248 -2.697 11.179 1.00 82.69 94 LYS A N 1
ATOM 778 C CA . LYS A 1 94 ? -24.274 -3.072 12.599 1.00 82.69 94 LYS A CA 1
ATOM 779 C C . LYS A 1 94 ? -23.225 -2.340 13.431 1.00 82.69 94 LYS A C 1
ATOM 781 O O . LYS A 1 94 ? -23.342 -2.292 14.649 1.00 82.69 94 LYS A O 1
ATOM 786 N N . TYR A 1 95 ? -22.237 -1.694 12.807 1.00 82.69 95 TYR A N 1
ATOM 787 C CA . TYR A 1 95 ? -21.161 -0.991 13.521 1.00 82.69 95 TYR A CA 1
ATOM 788 C C . TYR A 1 95 ? -21.626 0.294 14.209 1.00 82.69 95 TYR A C 1
ATOM 790 O O . TYR A 1 95 ? -20.852 0.925 14.924 1.00 82.69 95 TYR A O 1
ATOM 798 N N . THR A 1 96 ? -22.869 0.722 13.985 1.00 77.19 96 THR A N 1
ATOM 799 C CA . THR A 1 96 ? -23.373 2.024 14.440 1.00 77.19 96 THR A CA 1
ATOM 800 C C . THR A 1 96 ? -24.300 1.949 15.658 1.00 77.19 96 THR A C 1
ATOM 802 O O . THR A 1 96 ? -24.419 2.947 16.366 1.00 77.19 96 THR A O 1
ATOM 805 N N . SER A 1 97 ? -24.906 0.789 15.948 1.00 85.25 97 SER A N 1
ATOM 806 C CA . SER A 1 97 ? -25.748 0.559 17.137 1.00 85.25 97 SER A CA 1
ATOM 807 C C . SER A 1 97 ? -24.986 -0.242 18.188 1.00 85.25 97 SER A C 1
ATOM 809 O O . SER A 1 97 ? -24.409 -1.280 17.881 1.00 85.25 97 SER A O 1
ATOM 811 N N . LYS A 1 98 ? -25.018 0.205 19.448 1.00 87.25 98 LYS A N 1
ATOM 812 C CA . LYS A 1 98 ? -24.355 -0.506 20.552 1.00 87.25 98 LYS A CA 1
ATOM 813 C C . LYS A 1 98 ? -24.943 -1.897 20.775 1.00 87.25 98 LYS A C 1
ATOM 815 O O . LYS A 1 98 ? -24.201 -2.829 21.068 1.00 87.25 98 LYS A O 1
ATOM 820 N N . GLU A 1 99 ? -26.254 -2.034 20.610 1.00 90.81 99 GLU A N 1
ATOM 821 C CA . GLU A 1 99 ? -26.977 -3.294 20.756 1.00 90.81 99 GLU A CA 1
ATOM 822 C C . GLU A 1 99 ? -26.554 -4.291 19.672 1.00 90.81 99 GLU A C 1
ATOM 824 O O . GLU A 1 99 ? -26.128 -5.399 19.990 1.00 90.81 99 GLU A O 1
ATOM 829 N N . GLN A 1 100 ? -26.574 -3.868 18.403 1.00 89.81 100 GLN A N 1
ATOM 830 C CA . GLN A 1 100 ? -26.164 -4.711 17.273 1.00 89.81 100 GLN A CA 1
ATOM 831 C C . GLN A 1 100 ? -24.675 -5.062 17.326 1.00 89.81 100 GLN A C 1
ATOM 833 O O . GLN A 1 100 ? -24.287 -6.180 16.991 1.00 89.81 100 GLN A O 1
ATOM 838 N N . GLN A 1 101 ? -23.834 -4.129 17.782 1.00 89.56 101 GLN A N 1
ATOM 839 C CA . GLN A 1 101 ? -22.418 -4.406 17.997 1.00 89.56 101 GLN A CA 1
ATOM 840 C C . GLN A 1 101 ? -22.205 -5.476 19.072 1.00 89.56 101 GLN A C 1
ATOM 842 O O . GLN A 1 101 ? -21.343 -6.336 18.897 1.00 89.56 101 GLN A O 1
ATOM 847 N N . ALA A 1 102 ? -22.953 -5.414 20.179 1.00 90.44 102 ALA A N 1
ATOM 848 C CA . ALA A 1 102 ? -22.854 -6.385 21.264 1.00 90.44 102 ALA A CA 1
ATOM 849 C C . ALA A 1 102 ? -23.346 -7.772 20.828 1.00 90.44 102 ALA A C 1
ATOM 851 O O . ALA A 1 102 ? -22.696 -8.768 21.136 1.00 90.44 102 ALA A O 1
ATOM 852 N N . GLU A 1 103 ? -24.443 -7.828 20.070 1.00 91.69 103 GLU A N 1
ATOM 853 C CA . GLU A 1 103 ? -24.974 -9.063 19.486 1.00 91.69 103 GLU A CA 1
ATOM 854 C C . GLU A 1 103 ? -23.971 -9.708 18.523 1.00 91.69 103 GLU A C 1
ATOM 856 O O . GLU A 1 103 ? -23.627 -10.881 18.677 1.00 91.69 103 GLU A O 1
ATOM 861 N N . LEU A 1 104 ? -23.436 -8.927 17.577 1.00 90.81 104 LEU A N 1
ATOM 862 C CA . LEU A 1 104 ? -22.440 -9.420 16.633 1.00 90.81 104 LEU A CA 1
ATOM 863 C C . LEU A 1 104 ? -21.196 -9.914 17.374 1.00 90.81 104 LEU A C 1
ATOM 865 O O . LEU A 1 104 ? -20.778 -11.043 17.145 1.00 90.81 104 LEU A O 1
ATOM 869 N N . LEU A 1 105 ? -20.655 -9.135 18.315 1.00 91.38 105 LEU A N 1
ATOM 870 C CA . LEU A 1 105 ? -19.476 -9.529 19.091 1.00 91.38 105 LEU A CA 1
ATOM 871 C C . LEU A 1 105 ? -19.709 -10.811 19.911 1.00 91.38 105 LEU A C 1
ATOM 873 O O . LEU A 1 105 ? -18.803 -11.639 20.003 1.00 91.38 105 LEU A O 1
ATOM 877 N N . ALA A 1 106 ? -20.906 -10.990 20.477 1.00 92.44 106 ALA A N 1
ATOM 878 C CA . ALA A 1 106 ? -21.284 -12.201 21.207 1.00 92.44 106 ALA A CA 1
ATOM 879 C C . ALA A 1 106 ? -21.409 -13.434 20.295 1.00 92.44 106 ALA A C 1
ATOM 881 O O . ALA A 1 106 ? -21.172 -14.551 20.751 1.00 92.44 106 ALA A O 1
ATOM 882 N N . SER A 1 107 ? -21.743 -13.236 19.016 1.00 92.69 107 SER A N 1
ATOM 883 C CA . SER A 1 107 ? -21.811 -14.314 18.022 1.00 92.69 107 SER A CA 1
ATOM 884 C C . SER A 1 107 ? -20.440 -14.786 17.515 1.00 92.69 107 SER A C 1
ATOM 886 O O . SER A 1 107 ? -20.350 -15.860 16.926 1.00 92.69 107 SER A O 1
ATOM 888 N N . LEU A 1 108 ? -19.364 -14.017 17.733 1.00 93.94 108 LEU A N 1
ATOM 889 C CA . LEU A 1 108 ? -18.018 -14.376 17.270 1.00 93.94 108 LEU A CA 1
ATOM 890 C C . LEU A 1 108 ? -17.359 -15.394 18.204 1.00 93.94 108 LEU A C 1
ATOM 892 O O . LEU A 1 108 ? -17.295 -15.202 19.423 1.00 93.94 108 LEU A O 1
ATOM 896 N N . HIS A 1 109 ? -16.808 -16.457 17.623 1.00 92.69 109 HIS A N 1
ATOM 897 C CA . HIS A 1 109 ? -16.305 -17.600 18.385 1.00 92.69 109 HIS A CA 1
ATOM 898 C C . HIS A 1 109 ? -14.803 -17.524 18.649 1.00 92.69 109 HIS A C 1
ATOM 900 O O . HIS A 1 109 ? -14.348 -17.991 19.694 1.00 92.69 109 HIS A O 1
ATOM 906 N N . THR A 1 110 ? -14.036 -16.902 17.752 1.00 94.69 110 THR A N 1
ATOM 907 C CA . THR A 1 110 ? -12.576 -16.811 17.881 1.00 94.69 110 THR A CA 1
ATOM 908 C C . THR A 1 110 ? -12.113 -15.426 18.334 1.00 94.69 110 THR A C 1
ATOM 910 O O . THR A 1 110 ? -12.745 -14.403 18.061 1.00 94.69 110 THR A O 1
ATOM 913 N N . ASP A 1 111 ? -10.970 -15.371 19.019 1.00 92.50 111 ASP A N 1
ATOM 914 C CA . ASP A 1 111 ? -10.362 -14.097 19.421 1.00 92.50 111 ASP A CA 1
ATOM 915 C C . ASP A 1 111 ? -9.803 -13.317 18.225 1.00 92.50 111 ASP A C 1
ATOM 917 O O . ASP A 1 111 ? -9.691 -12.095 18.270 1.00 92.50 111 ASP A O 1
ATOM 921 N N . GLU A 1 112 ? -9.448 -13.999 17.138 1.00 92.00 112 GLU A N 1
ATOM 922 C CA . GLU A 1 112 ? -9.056 -13.356 15.884 1.00 92.00 112 GLU A CA 1
ATOM 923 C C . GLU A 1 112 ? -10.229 -12.614 15.243 1.00 92.00 112 GLU A C 1
ATOM 925 O O . GLU A 1 112 ? -10.115 -11.412 15.010 1.00 92.00 112 GLU A O 1
ATOM 930 N N . GLU A 1 113 ? -11.381 -13.273 15.081 1.00 93.56 113 GLU A N 1
ATOM 931 C CA . GLU A 1 113 ? -12.598 -12.637 14.561 1.00 93.56 113 GLU A CA 1
ATOM 932 C C . GLU A 1 113 ? -12.990 -11.412 15.386 1.00 93.56 113 GLU A C 1
ATOM 934 O O . GLU A 1 113 ? -13.302 -10.361 14.830 1.00 93.56 113 GLU A O 1
ATOM 939 N N . LYS A 1 114 ? -12.945 -11.521 16.720 1.00 93.25 114 LYS A N 1
ATOM 940 C CA . LYS A 1 114 ? -13.257 -10.397 17.615 1.00 93.25 114 LYS A CA 1
ATOM 941 C C . LYS A 1 114 ? -12.295 -9.230 17.410 1.00 93.25 114 LYS A C 1
ATOM 943 O O . LYS A 1 114 ? -12.736 -8.082 17.367 1.00 93.25 114 LYS A O 1
ATOM 948 N N . ARG A 1 115 ? -10.991 -9.501 17.280 1.00 93.94 115 ARG A N 1
ATOM 949 C CA . ARG A 1 115 ? -9.975 -8.463 17.044 1.00 93.94 115 ARG A CA 1
ATOM 950 C C . ARG A 1 115 ? -10.161 -7.792 15.687 1.00 93.94 115 ARG A C 1
ATOM 952 O O . ARG A 1 115 ? -10.143 -6.565 15.638 1.00 93.94 115 ARG A O 1
ATOM 959 N N . ASP A 1 116 ? -10.393 -8.561 14.629 1.00 93.62 116 ASP A N 1
ATOM 960 C CA . ASP A 1 116 ? -10.609 -8.025 13.281 1.00 93.62 116 ASP A CA 1
ATOM 961 C C . ASP A 1 116 ? -11.905 -7.229 13.180 1.00 93.62 116 ASP A C 1
ATOM 963 O O . ASP A 1 116 ? -11.909 -6.132 12.628 1.00 93.62 116 ASP A O 1
ATOM 967 N N . TYR A 1 117 ? -12.983 -7.709 13.798 1.00 93.44 117 TYR A N 1
ATOM 968 C CA . TYR A 1 117 ? -14.234 -6.965 13.889 1.00 93.44 117 TYR A CA 1
ATOM 969 C C . TYR A 1 117 ? -14.047 -5.608 14.588 1.00 93.44 117 TYR A C 1
ATOM 971 O O . TYR A 1 117 ? -14.447 -4.565 14.063 1.00 93.44 117 TYR A O 1
ATOM 979 N N . LEU A 1 118 ? -13.411 -5.596 15.766 1.00 92.75 118 LEU A N 1
ATOM 980 C CA . LEU A 1 118 ? -13.156 -4.358 16.508 1.00 92.75 118 LEU A CA 1
ATOM 981 C C . LEU A 1 118 ? -12.216 -3.419 15.742 1.00 92.75 118 LEU A C 1
ATOM 983 O O . LEU A 1 118 ? -12.414 -2.201 15.770 1.00 92.75 118 LEU A O 1
ATOM 987 N N . SER A 1 119 ? -11.216 -3.979 15.058 1.00 93.81 119 SER A N 1
ATOM 988 C CA . SER A 1 119 ? -10.278 -3.235 14.218 1.00 93.81 119 SER A CA 1
ATOM 989 C C . SER A 1 119 ? -11.009 -2.562 13.061 1.00 93.81 119 SER A C 1
ATOM 991 O O . SER A 1 119 ? -10.851 -1.354 12.870 1.00 93.81 119 SER A O 1
ATOM 993 N N . LEU A 1 120 ? -11.909 -3.286 12.389 1.00 93.19 120 LEU A N 1
ATOM 994 C CA . LEU A 1 120 ? -12.621 -2.793 11.216 1.00 93.19 120 LEU A CA 1
ATOM 995 C C . LEU A 1 120 ? -13.644 -1.732 11.614 1.00 93.19 120 LEU A C 1
ATOM 997 O O . LEU A 1 120 ? -13.687 -0.655 11.019 1.00 93.19 120 LEU A O 1
ATOM 1001 N N . ARG A 1 121 ? -14.377 -1.961 12.710 1.00 92.50 121 ARG A N 1
ATOM 1002 C CA . ARG A 1 121 ? -15.252 -0.949 13.313 1.00 92.50 121 ARG A CA 1
ATOM 1003 C C . ARG A 1 121 ? -14.479 0.332 13.638 1.00 92.50 121 ARG A C 1
ATOM 1005 O O . ARG A 1 121 ? -14.904 1.424 13.257 1.00 92.50 121 ARG A O 1
ATOM 1012 N N . ASN A 1 122 ? -13.348 0.228 14.339 1.00 92.75 122 ASN A N 1
ATOM 1013 C CA . ASN A 1 122 ? -12.556 1.402 14.719 1.00 92.75 122 ASN A CA 1
ATOM 1014 C C . ASN A 1 122 ? -11.935 2.092 13.495 1.00 92.75 122 ASN A C 1
ATOM 1016 O O . ASN A 1 122 ? -11.846 3.319 13.472 1.00 92.75 122 ASN A O 1
ATOM 1020 N N . ALA A 1 123 ? -11.567 1.336 12.462 1.00 93.75 123 ALA A N 1
ATOM 1021 C CA . ALA A 1 123 ? -11.120 1.873 11.185 1.00 93.75 123 ALA A CA 1
ATOM 1022 C C . ALA A 1 123 ? -12.227 2.676 10.486 1.00 93.75 123 ALA A C 1
ATOM 1024 O O . ALA A 1 123 ? -11.963 3.786 10.026 1.00 93.75 123 ALA A O 1
ATOM 1025 N N . CYS A 1 124 ? -13.478 2.202 10.491 1.00 92.12 124 CYS A N 1
ATOM 1026 C CA . CYS A 1 124 ? -14.627 2.966 9.993 1.00 92.12 124 CYS A CA 1
ATOM 1027 C C . CYS A 1 124 ? -14.872 4.251 10.805 1.00 92.12 124 CYS A C 1
ATOM 1029 O O . CYS A 1 124 ? -15.185 5.302 10.235 1.00 92.12 124 CYS A O 1
ATOM 1031 N N . LEU A 1 125 ? -14.707 4.202 12.132 1.00 91.81 125 LEU A N 1
ATOM 1032 C CA . LEU A 1 125 ? -14.826 5.384 12.994 1.00 91.81 125 LEU A CA 1
ATOM 1033 C C . LEU A 1 125 ? -13.712 6.403 12.723 1.00 91.81 125 LEU A C 1
ATOM 1035 O O . LEU A 1 125 ? -13.999 7.597 12.599 1.00 91.81 125 LEU A O 1
ATOM 1039 N N . LEU A 1 126 ? -12.466 5.945 12.570 1.00 93.31 126 LEU A N 1
ATOM 1040 C CA . LEU A 1 126 ? -11.342 6.792 12.174 1.00 93.31 126 LEU A CA 1
ATOM 1041 C C . LEU A 1 126 ? -11.564 7.380 10.777 1.00 93.31 126 LEU A C 1
ATOM 1043 O O . LEU A 1 126 ? -11.378 8.580 10.595 1.00 93.31 126 LEU A O 1
ATOM 1047 N N . TYR A 1 127 ? -12.027 6.577 9.818 1.00 94.12 127 TYR A N 1
ATOM 1048 C CA . TYR A 1 127 ? -12.375 7.034 8.474 1.00 94.12 127 TYR A CA 1
ATOM 1049 C C . TYR A 1 127 ? -13.409 8.163 8.535 1.00 94.12 127 TYR A C 1
ATOM 1051 O O . TYR A 1 127 ? -13.202 9.240 7.977 1.00 94.12 127 TYR A O 1
ATOM 1059 N N . LYS A 1 128 ? -14.498 7.976 9.294 1.00 92.19 128 LYS A N 1
ATOM 1060 C CA . LYS A 1 128 ? -15.523 9.009 9.507 1.00 92.19 128 LYS A CA 1
ATOM 1061 C C . LYS A 1 128 ? -14.947 10.268 10.163 1.00 92.19 128 LYS A C 1
ATOM 1063 O O . LYS A 1 128 ? -15.324 11.379 9.791 1.00 92.19 128 LYS A O 1
ATOM 1068 N N . ALA A 1 129 ? -14.051 10.111 11.133 1.00 92.88 129 ALA A N 1
ATOM 1069 C CA . ALA A 1 129 ? -13.404 11.224 11.815 1.00 92.88 129 ALA A CA 1
ATOM 1070 C C . ALA A 1 129 ? -12.490 12.028 10.872 1.00 92.88 129 ALA A C 1
ATOM 1072 O O . ALA A 1 129 ? -12.559 13.259 10.846 1.00 92.88 129 ALA A O 1
ATOM 1073 N N . LEU A 1 130 ? -11.694 11.330 10.061 1.00 93.38 130 LEU A N 1
ATOM 1074 C CA . LEU A 1 130 ? -10.753 11.896 9.097 1.00 93.38 130 LEU A CA 1
ATOM 1075 C C . LEU A 1 130 ? -11.433 12.492 7.862 1.00 93.38 130 LEU A C 1
ATOM 1077 O O . LEU A 1 130 ? -10.944 13.487 7.339 1.00 93.38 130 LEU A O 1
ATOM 1081 N N . LYS A 1 131 ? -12.586 11.965 7.437 1.00 91.62 131 LYS A N 1
ATOM 1082 C CA . LYS A 1 131 ? -13.383 12.519 6.327 1.00 91.62 131 LYS A CA 1
ATOM 1083 C C . LYS A 1 131 ? -13.849 13.957 6.586 1.00 91.62 131 LYS A C 1
ATOM 1085 O O . LYS A 1 131 ? -14.082 14.709 5.647 1.00 91.62 131 LYS A O 1
ATOM 1090 N N . ASN A 1 132 ? -13.960 14.350 7.856 1.00 87.69 132 ASN A N 1
ATOM 1091 C CA . ASN A 1 132 ? -14.271 15.726 8.255 1.00 87.69 132 ASN A CA 1
ATOM 1092 C C . ASN A 1 132 ? -13.029 16.636 8.304 1.00 87.69 132 ASN A C 1
ATOM 1094 O O . ASN A 1 132 ? -13.143 17.829 8.593 1.00 87.69 132 ASN A O 1
ATOM 1098 N N . GLU A 1 133 ? -11.836 16.095 8.057 1.00 90.00 133 GLU A N 1
ATOM 1099 C CA . GLU A 1 133 ? -10.615 16.868 7.875 1.00 90.00 133 GLU A CA 1
ATOM 1100 C C . GLU A 1 133 ? -10.360 17.132 6.384 1.00 90.00 133 GLU A C 1
ATOM 1102 O O . GLU A 1 133 ? -10.726 16.352 5.511 1.00 90.00 133 GLU A O 1
ATOM 1107 N N . ARG A 1 134 ? -9.679 18.240 6.071 1.00 86.19 134 ARG A N 1
ATOM 1108 C CA . ARG A 1 134 ? -9.200 18.511 4.711 1.00 86.19 134 ARG A CA 1
ATOM 1109 C C . ARG A 1 134 ? -7.972 17.642 4.446 1.00 86.19 134 ARG A C 1
ATOM 1111 O O . ARG A 1 134 ? -6.875 18.075 4.775 1.00 86.19 134 ARG A O 1
ATOM 1118 N N . LEU A 1 135 ? -8.167 16.430 3.934 1.00 89.75 135 LEU A N 1
ATOM 1119 C CA . LEU A 1 135 ? -7.105 15.519 3.486 1.00 89.75 135 LEU A CA 1
ATOM 1120 C C . LEU A 1 135 ? -6.880 15.644 1.968 1.00 89.75 135 LEU A C 1
ATOM 1122 O O . LEU A 1 135 ? -7.697 16.264 1.286 1.00 89.75 135 LEU A O 1
ATOM 1126 N N . ARG A 1 136 ? -5.784 15.073 1.437 1.00 89.19 136 ARG A N 1
ATOM 1127 C CA . ARG A 1 136 ? -5.639 14.914 -0.026 1.00 89.19 136 ARG A CA 1
ATOM 1128 C C . ARG A 1 136 ? -6.516 13.771 -0.532 1.00 89.19 136 ARG A C 1
ATOM 1130 O O . ARG A 1 136 ? -7.267 13.966 -1.474 1.00 89.19 136 ARG A O 1
ATOM 1137 N N . GLU A 1 137 ? -6.428 12.625 0.135 1.00 90.50 137 GLU A N 1
ATOM 1138 C CA . GLU A 1 137 ? -7.205 11.413 -0.145 1.00 90.50 137 GLU A CA 1
ATOM 1139 C C . GLU A 1 137 ? -7.281 10.569 1.126 1.00 90.50 137 GLU A C 1
ATOM 1141 O O . GLU A 1 137 ? -6.467 10.745 2.047 1.00 90.50 137 GLU A O 1
ATOM 1146 N N . LEU A 1 138 ? -8.285 9.700 1.189 1.00 93.56 138 LEU A N 1
ATOM 1147 C CA . LEU A 1 138 ? -8.550 8.853 2.338 1.00 93.56 138 LEU A CA 1
ATOM 1148 C C . LEU A 1 138 ? -9.108 7.509 1.879 1.00 93.56 138 LEU A C 1
ATOM 1150 O O . LEU A 1 138 ? -10.254 7.443 1.429 1.00 93.56 138 LEU A O 1
ATOM 1154 N N . ASP A 1 139 ? -8.338 6.457 2.125 1.00 92.50 139 ASP A N 1
ATOM 1155 C CA . ASP A 1 139 ? -8.676 5.089 1.759 1.00 92.50 139 ASP A CA 1
ATOM 1156 C C . ASP A 1 139 ? -8.732 4.174 2.980 1.00 92.50 139 ASP A C 1
ATOM 1158 O O . ASP A 1 139 ? -7.993 4.331 3.957 1.00 92.50 139 ASP A O 1
ATOM 1162 N N . LEU A 1 140 ? -9.619 3.185 2.906 1.00 92.62 140 LEU A N 1
ATOM 1163 C CA . LEU A 1 140 ? -9.732 2.094 3.864 1.00 92.62 140 LEU A CA 1
ATOM 1164 C C . LEU A 1 140 ? -9.413 0.789 3.138 1.00 92.62 140 LEU A C 1
ATOM 1166 O O . LEU A 1 140 ? -10.086 0.433 2.173 1.00 92.62 140 LEU A O 1
ATOM 1170 N N . SER A 1 141 ? -8.401 0.071 3.613 1.00 89.69 141 SER A N 1
ATOM 1171 C CA . SER A 1 141 ? -8.092 -1.263 3.117 1.00 89.69 141 SER A CA 1
ATOM 1172 C C . SER A 1 141 ? -9.186 -2.239 3.536 1.00 89.69 141 SER A C 1
ATOM 1174 O O . SER A 1 141 ? -9.451 -2.427 4.725 1.00 89.69 141 SER A O 1
ATOM 1176 N N . ILE A 1 142 ? -9.784 -2.874 2.530 1.00 83.12 142 ILE A N 1
ATOM 1177 C CA . ILE A 1 142 ? -10.801 -3.922 2.669 1.00 83.12 142 ILE A CA 1
ATOM 1178 C C . ILE A 1 142 ? -10.255 -5.316 2.329 1.00 83.12 142 ILE A C 1
ATOM 1180 O O . ILE A 1 142 ? -11.016 -6.260 2.192 1.00 83.12 142 ILE A O 1
ATOM 1184 N N . CYS A 1 143 ? -8.942 -5.457 2.156 1.00 82.25 143 CYS A N 1
ATOM 1185 C CA . CYS A 1 143 ? -8.313 -6.700 1.711 1.00 82.25 143 CYS A CA 1
ATOM 1186 C C . CYS A 1 143 ? -7.545 -7.428 2.823 1.00 82.25 143 CYS A C 1
ATOM 1188 O O . CYS A 1 143 ? -6.865 -8.397 2.524 1.00 82.25 143 CYS A O 1
ATOM 1190 N N . GLY A 1 144 ? -7.673 -7.005 4.087 1.00 89.94 144 GLY A N 1
ATOM 1191 C CA . GLY A 1 144 ? -6.897 -7.561 5.201 1.00 89.94 144 GLY A CA 1
ATOM 1192 C C . GLY A 1 144 ? -5.402 -7.228 5.106 1.00 89.94 144 GLY A C 1
ATOM 1193 O O . GLY A 1 144 ? -4.874 -6.862 4.053 1.00 89.94 144 GLY A O 1
ATOM 1194 N N . PHE A 1 145 ? -4.693 -7.299 6.231 1.00 93.06 145 PHE A N 1
ATOM 1195 C CA . PHE A 1 145 ? -3.244 -7.099 6.230 1.00 93.06 145 PHE A CA 1
ATOM 1196 C C . PHE A 1 145 ? -2.490 -8.325 5.731 1.00 93.06 145 PHE A C 1
ATOM 1198 O O . PHE A 1 145 ? -1.423 -8.166 5.157 1.00 93.06 145 PHE A O 1
ATOM 1205 N N . ASP A 1 146 ? -3.015 -9.528 5.932 1.00 92.38 146 ASP A N 1
ATOM 1206 C CA . ASP A 1 146 ? -2.486 -10.771 5.365 1.00 92.38 146 ASP A CA 1
ATOM 1207 C C . ASP A 1 146 ? -2.204 -10.659 3.855 1.00 92.38 146 ASP A C 1
ATOM 1209 O O . ASP A 1 146 ? -1.089 -10.959 3.419 1.00 92.38 146 ASP A O 1
ATOM 1213 N N . LYS A 1 147 ? -3.146 -10.128 3.063 1.00 90.19 147 LYS A N 1
ATOM 1214 C CA . LYS A 1 147 ? -2.947 -9.911 1.619 1.00 90.19 147 LYS A CA 1
ATOM 1215 C C . LYS A 1 147 ? -1.958 -8.791 1.326 1.00 90.19 147 LYS A C 1
ATOM 1217 O O . LYS A 1 147 ? -1.147 -8.915 0.411 1.00 90.19 147 LYS A O 1
ATOM 1222 N N . ILE A 1 148 ? -1.982 -7.708 2.108 1.00 89.56 148 ILE A N 1
ATOM 1223 C CA . ILE A 1 148 ? -0.980 -6.636 1.988 1.00 89.56 148 ILE A CA 1
ATOM 1224 C C . ILE A 1 148 ? 0.418 -7.207 2.237 1.00 89.56 148 ILE A C 1
ATOM 1226 O O . ILE A 1 148 ? 1.326 -6.980 1.448 1.00 89.56 148 ILE A O 1
ATOM 1230 N N . ALA A 1 149 ? 0.590 -7.976 3.307 1.00 90.88 149 ALA A N 1
ATOM 1231 C CA . ALA A 1 149 ? 1.856 -8.586 3.667 1.00 90.88 149 ALA A CA 1
ATOM 1232 C C . ALA A 1 149 ? 2.302 -9.614 2.632 1.00 90.88 149 ALA A C 1
ATOM 1234 O O . ALA A 1 149 ? 3.495 -9.718 2.386 1.00 90.88 149 ALA A O 1
ATOM 1235 N N . ALA A 1 150 ? 1.379 -10.349 2.010 1.00 89.25 150 ALA A N 1
ATOM 1236 C CA . ALA A 1 150 ? 1.707 -11.282 0.940 1.00 89.25 150 ALA A CA 1
ATOM 1237 C C . ALA A 1 150 ? 2.240 -10.565 -0.313 1.00 89.25 150 ALA A C 1
ATOM 1239 O O . ALA A 1 150 ? 3.278 -10.973 -0.835 1.00 89.25 150 ALA A O 1
ATOM 1240 N N . ASN A 1 151 ? 1.577 -9.485 -0.739 1.00 86.88 151 ASN A N 1
ATOM 1241 C CA . ASN A 1 151 ? 1.868 -8.785 -1.997 1.00 86.88 151 ASN A CA 1
ATOM 1242 C C . ASN A 1 151 ? 2.962 -7.710 -1.868 1.00 86.88 151 ASN A C 1
ATOM 1244 O O . ASN A 1 151 ? 3.651 -7.399 -2.833 1.00 86.88 151 ASN A O 1
ATOM 1248 N N . TYR A 1 152 ? 3.150 -7.156 -0.670 1.00 88.69 152 TYR A N 1
ATOM 1249 C CA . TYR A 1 152 ? 4.036 -6.019 -0.406 1.00 88.69 152 TYR A CA 1
ATOM 1250 C C . TYR A 1 152 ? 5.055 -6.326 0.698 1.00 88.69 152 TYR A C 1
ATOM 1252 O O . TYR A 1 152 ? 5.350 -5.488 1.557 1.00 88.69 152 TYR A O 1
ATOM 1260 N N . LYS A 1 153 ? 5.622 -7.542 0.683 1.00 90.38 153 LYS A N 1
ATOM 1261 C CA . LYS A 1 153 ? 6.632 -8.000 1.661 1.00 90.38 153 LYS A CA 1
ATOM 1262 C C . LYS A 1 153 ? 7.810 -7.039 1.805 1.00 90.38 153 LYS A C 1
ATOM 1264 O O . LYS A 1 153 ? 8.340 -6.877 2.899 1.00 90.38 153 LYS A O 1
ATOM 1269 N N . HIS A 1 154 ? 8.189 -6.364 0.726 1.00 90.62 154 HIS A N 1
ATOM 1270 C CA . HIS A 1 154 ? 9.282 -5.398 0.712 1.00 90.62 154 HIS A CA 1
ATOM 1271 C C . HIS A 1 154 ? 9.004 -4.105 1.495 1.00 90.62 154 HIS A C 1
ATOM 1273 O O . HIS A 1 154 ? 9.941 -3.408 1.879 1.00 90.62 154 HIS A O 1
ATOM 1279 N N . PHE A 1 155 ? 7.739 -3.804 1.803 1.00 88.69 155 PHE A N 1
ATOM 1280 C CA . PHE A 1 155 ? 7.365 -2.717 2.714 1.00 88.69 155 PHE A CA 1
ATOM 1281 C C . PHE A 1 155 ? 7.146 -3.182 4.154 1.00 88.69 155 PHE A C 1
ATOM 1283 O O . PHE A 1 155 ? 6.842 -2.364 5.025 1.00 88.69 155 PHE A O 1
ATOM 1290 N N . CYS A 1 156 ? 7.289 -4.475 4.428 1.00 91.31 156 CYS A N 1
ATOM 1291 C CA . CYS A 1 156 ? 6.994 -5.053 5.725 1.00 91.31 156 CYS A CA 1
ATOM 1292 C C . CYS A 1 156 ? 8.224 -5.103 6.641 1.00 91.31 156 CYS A C 1
ATOM 1294 O O . CYS A 1 156 ? 9.348 -5.365 6.212 1.00 91.31 156 CYS A O 1
ATOM 1296 N N . LEU A 1 157 ? 7.982 -4.892 7.931 1.00 90.25 157 LEU A N 1
ATOM 1297 C CA . LEU A 1 157 ? 8.933 -5.038 9.023 1.00 90.25 157 LEU A CA 1
ATOM 1298 C C . LEU A 1 157 ? 8.552 -6.246 9.878 1.00 90.25 157 LEU A C 1
ATOM 1300 O O . LEU A 1 157 ? 7.371 -6.446 10.181 1.00 90.25 157 LEU A O 1
ATOM 1304 N N . GLY A 1 158 ? 9.561 -7.000 10.302 1.00 89.44 158 GLY A N 1
ATOM 1305 C CA . GLY A 1 158 ? 9.435 -8.064 11.287 1.00 89.44 158 GLY A CA 1
ATOM 1306 C C . GLY A 1 158 ? 9.220 -7.544 12.708 1.00 89.44 158 GLY A C 1
ATOM 1307 O O . GLY A 1 158 ? 9.138 -6.340 12.973 1.00 89.44 158 GLY A O 1
ATOM 1308 N N . SER A 1 159 ? 9.137 -8.486 13.644 1.00 85.06 159 SER A N 1
ATOM 1309 C CA . SER A 1 159 ? 8.918 -8.232 15.074 1.00 85.06 159 SER A CA 1
ATOM 1310 C C . SER A 1 159 ? 10.035 -7.409 15.730 1.00 85.06 159 SER A C 1
ATOM 1312 O O . SER A 1 159 ? 9.790 -6.637 16.657 1.00 85.06 159 SER A O 1
ATOM 1314 N N . ASP A 1 160 ? 11.251 -7.551 15.213 1.00 86.69 160 ASP A N 1
ATOM 1315 C CA . ASP A 1 160 ? 12.475 -6.850 15.596 1.00 86.69 160 ASP A CA 1
ATOM 1316 C C . ASP A 1 160 ? 12.599 -5.454 14.957 1.00 86.69 160 ASP A C 1
ATOM 1318 O O . ASP A 1 160 ? 13.558 -4.723 15.217 1.00 86.69 160 ASP A O 1
ATOM 1322 N N . GLY A 1 161 ? 11.623 -5.067 14.130 1.00 85.19 161 GLY A N 1
ATOM 1323 C CA . GLY A 1 161 ? 11.624 -3.818 13.378 1.00 85.19 161 GLY A CA 1
ATOM 1324 C C . GLY A 1 161 ? 12.565 -3.818 12.173 1.00 85.19 161 GLY A C 1
ATOM 1325 O O . GLY A 1 161 ? 12.716 -2.764 11.550 1.00 85.19 161 GLY A O 1
ATOM 1326 N N . GLN A 1 162 ? 13.182 -4.955 11.835 1.00 88.62 162 GLN A N 1
ATOM 1327 C CA . GLN A 1 162 ? 13.997 -5.086 10.633 1.00 88.62 162 GLN A CA 1
ATOM 1328 C C . GLN A 1 162 ? 13.117 -5.345 9.405 1.00 88.62 162 GLN A C 1
ATOM 1330 O O . GLN A 1 162 ? 12.056 -5.962 9.525 1.00 88.62 162 GLN A O 1
ATOM 1335 N N . PRO A 1 163 ? 13.518 -4.874 8.214 1.00 90.06 163 PRO A N 1
ATOM 1336 C CA . PRO A 1 163 ? 12.829 -5.208 6.973 1.00 90.06 163 PRO A CA 1
ATOM 1337 C C . PRO A 1 163 ? 12.761 -6.723 6.748 1.00 90.06 163 PRO A C 1
ATOM 1339 O O . PRO A 1 163 ? 13.765 -7.413 6.910 1.00 90.06 163 PRO A O 1
ATOM 1342 N N . LEU A 1 164 ? 11.593 -7.233 6.341 1.00 90.31 164 LEU A N 1
ATOM 1343 C CA . LEU A 1 164 ? 11.441 -8.648 5.967 1.00 90.31 164 LEU A CA 1
ATOM 1344 C C . LEU A 1 164 ? 12.174 -8.990 4.666 1.00 90.31 164 LEU A C 1
ATOM 1346 O O . LEU A 1 164 ? 12.571 -10.133 4.459 1.00 90.31 164 LEU A O 1
ATOM 1350 N N . VAL A 1 165 ? 12.339 -7.996 3.797 1.00 90.94 165 VAL A N 1
ATOM 1351 C CA . VAL A 1 165 ? 13.138 -8.075 2.576 1.00 90.94 165 VAL A CA 1
ATOM 1352 C C . VAL A 1 165 ? 14.187 -6.976 2.643 1.00 90.94 165 VAL A C 1
ATOM 1354 O O . VAL A 1 165 ? 13.888 -5.857 3.070 1.00 90.94 165 VAL A O 1
ATOM 1357 N N . ALA A 1 166 ? 15.415 -7.287 2.229 1.00 88.56 166 ALA A N 1
ATOM 1358 C CA . ALA A 1 166 ? 16.481 -6.299 2.156 1.00 88.56 166 ALA A CA 1
ATOM 1359 C C . ALA A 1 166 ? 16.070 -5.099 1.281 1.00 88.56 166 ALA A C 1
ATOM 1361 O O . ALA A 1 166 ? 15.238 -5.206 0.372 1.00 88.56 166 ALA A O 1
ATOM 1362 N N . ARG A 1 167 ? 16.640 -3.929 1.582 1.00 85.19 167 ARG A N 1
ATOM 1363 C CA . ARG A 1 167 ? 16.453 -2.748 0.735 1.00 85.19 167 ARG A CA 1
ATOM 1364 C C . ARG A 1 167 ? 17.226 -2.921 -0.578 1.00 85.19 167 ARG A C 1
ATOM 1366 O O . ARG A 1 167 ? 18.265 -3.582 -0.548 1.00 85.19 167 ARG A O 1
ATOM 1373 N N . PRO A 1 168 ? 16.752 -2.311 -1.677 1.00 87.06 168 PRO A N 1
ATOM 1374 C CA . PRO A 1 168 ? 17.515 -2.242 -2.916 1.00 87.06 168 PRO A CA 1
ATOM 1375 C C . PRO A 1 168 ? 18.901 -1.635 -2.676 1.00 87.06 168 PRO A C 1
ATOM 1377 O O . PRO A 1 168 ? 19.081 -0.815 -1.770 1.00 87.06 168 PRO A O 1
ATOM 1380 N N . ALA A 1 169 ? 19.883 -2.088 -3.448 1.00 81.06 169 ALA A N 1
ATOM 1381 C CA . ALA A 1 169 ? 21.273 -1.672 -3.296 1.00 81.06 169 ALA A CA 1
ATOM 1382 C C . ALA A 1 169 ? 21.595 -0.439 -4.147 1.00 81.06 169 ALA A C 1
ATOM 1384 O O . ALA A 1 169 ? 22.430 0.374 -3.750 1.00 81.06 169 ALA A O 1
ATOM 1385 N N . GLN A 1 170 ? 20.958 -0.325 -5.316 1.00 80.06 170 GLN A N 1
ATOM 1386 C CA . GLN A 1 170 ? 21.213 0.745 -6.283 1.00 80.06 170 GLN A CA 1
ATOM 1387 C C . GLN A 1 170 ? 20.121 1.816 -6.266 1.00 80.06 170 GLN A C 1
ATOM 1389 O O . GLN A 1 170 ? 20.420 2.988 -6.485 1.00 80.06 170 GLN A O 1
ATOM 1394 N N . ALA A 1 171 ? 18.876 1.430 -5.981 1.00 83.06 171 ALA A N 1
ATOM 1395 C CA . ALA A 1 171 ? 17.767 2.362 -5.821 1.00 83.06 171 ALA A CA 1
ATOM 1396 C C . ALA A 1 171 ? 17.549 2.734 -4.344 1.00 83.06 171 ALA A C 1
ATOM 1398 O O . ALA A 1 171 ? 17.704 1.913 -3.441 1.00 83.06 171 ALA A O 1
ATOM 1399 N N . ASP A 1 172 ? 17.121 3.970 -4.083 1.00 80.94 172 ASP A N 1
ATOM 1400 C CA . ASP A 1 172 ? 16.776 4.412 -2.722 1.00 80.94 172 ASP A CA 1
ATOM 1401 C C . ASP A 1 172 ? 15.468 3.766 -2.209 1.00 80.94 172 ASP A C 1
ATOM 1403 O O . ASP A 1 172 ? 15.235 3.670 -0.994 1.00 80.94 172 ASP A O 1
ATOM 1407 N N . ASN A 1 173 ? 14.591 3.350 -3.128 1.00 85.25 173 ASN A N 1
ATOM 1408 C CA . ASN A 1 173 ? 13.263 2.797 -2.874 1.00 85.25 173 ASN A CA 1
ATOM 1409 C C . ASN A 1 173 ? 12.825 1.799 -3.966 1.00 85.25 173 ASN A C 1
ATOM 1411 O O . ASN A 1 173 ? 13.565 1.507 -4.897 1.00 85.25 173 ASN A O 1
ATOM 1415 N N . TYR A 1 174 ? 11.629 1.225 -3.799 1.00 90.25 174 TYR A N 1
ATOM 1416 C CA . TYR A 1 174 ? 10.966 0.417 -4.829 1.00 90.25 174 TYR A CA 1
ATOM 1417 C C . TYR A 1 174 ? 10.214 1.325 -5.818 1.00 90.25 174 TYR A C 1
ATOM 1419 O O . TYR A 1 174 ? 9.756 2.400 -5.403 1.00 90.25 174 TYR A O 1
ATOM 1427 N N . PRO A 1 175 ? 10.040 0.892 -7.084 1.00 90.88 175 PRO A N 1
ATOM 1428 C CA . PRO A 1 175 ? 9.341 1.676 -8.095 1.00 90.88 175 PRO A CA 1
ATOM 1429 C C . PRO A 1 175 ? 7.872 1.886 -7.715 1.00 90.88 175 PRO A C 1
ATOM 1431 O O . PRO A 1 175 ? 7.285 1.122 -6.939 1.00 90.88 175 PRO A O 1
ATOM 1434 N N . ASN A 1 176 ? 7.259 2.933 -8.267 1.00 88.19 176 ASN A N 1
ATOM 1435 C CA . ASN A 1 176 ? 5.858 3.219 -7.992 1.00 88.19 176 ASN A CA 1
ATOM 1436 C C . ASN A 1 176 ? 4.977 2.226 -8.738 1.00 88.19 176 ASN A C 1
ATOM 1438 O O . ASN A 1 176 ? 5.111 2.016 -9.936 1.00 88.19 176 ASN A O 1
ATOM 1442 N N . GLU A 1 177 ? 4.030 1.641 -8.031 1.00 87.88 177 GLU A N 1
ATOM 1443 C CA . GLU A 1 177 ? 3.076 0.716 -8.618 1.00 87.88 177 GLU A CA 1
ATOM 1444 C C . GLU A 1 177 ? 1.887 1.491 -9.189 1.00 87.88 177 GLU A C 1
ATOM 1446 O O . GLU A 1 177 ? 1.163 2.165 -8.451 1.00 87.88 177 GLU A O 1
ATOM 1451 N N . ILE A 1 178 ? 1.696 1.392 -10.503 1.00 87.25 178 ILE A N 1
ATOM 1452 C CA . ILE A 1 178 ? 0.607 2.045 -11.238 1.00 87.25 178 ILE A CA 1
ATOM 1453 C C . ILE A 1 178 ? -0.595 1.109 -11.343 1.00 87.25 178 ILE A C 1
ATOM 1455 O O . ILE A 1 178 ? -1.734 1.534 -11.144 1.00 87.25 178 ILE A O 1
ATOM 1459 N N . PHE A 1 179 ? -0.340 -0.175 -11.617 1.00 85.00 179 PHE A N 1
ATOM 1460 C CA . PHE A 1 179 ? -1.363 -1.214 -11.604 1.00 85.00 179 PHE A CA 1
ATOM 1461 C C . PHE A 1 179 ? -0.963 -2.337 -10.641 1.00 85.00 179 PHE A C 1
ATOM 1463 O O . PHE A 1 179 ? 0.095 -2.940 -10.849 1.00 85.00 179 PHE A O 1
ATOM 1470 N N . PRO A 1 180 ? -1.795 -2.645 -9.623 1.00 82.50 180 PRO A N 1
ATOM 1471 C CA . PRO A 1 180 ? -1.447 -3.584 -8.564 1.00 82.50 180 PRO A CA 1
ATOM 1472 C C . PRO A 1 180 ? -0.917 -4.921 -9.081 1.00 82.50 180 PRO A C 1
ATOM 1474 O O . PRO A 1 180 ? -1.619 -5.631 -9.805 1.00 82.50 180 PRO A O 1
ATOM 1477 N N . GLY A 1 181 ? 0.315 -5.249 -8.700 1.00 82.25 181 GLY A N 1
ATOM 1478 C CA . GLY A 1 181 ? 0.990 -6.499 -9.033 1.00 82.25 181 GLY A CA 1
ATOM 1479 C C . GLY A 1 181 ? 1.287 -6.709 -10.517 1.00 82.25 181 GLY A C 1
ATOM 1480 O O . GLY A 1 181 ? 1.529 -7.854 -10.890 1.00 82.25 181 GLY A O 1
ATOM 1481 N N . ARG A 1 182 ? 1.206 -5.676 -11.378 1.00 86.69 182 ARG A N 1
ATOM 1482 C CA . ARG A 1 182 ? 1.427 -5.837 -12.834 1.00 86.69 182 ARG A CA 1
ATOM 1483 C C . ARG A 1 182 ? 2.215 -4.728 -13.513 1.00 86.69 182 ARG A C 1
ATOM 1485 O O . ARG A 1 182 ? 2.960 -5.026 -14.437 1.00 86.69 182 ARG A O 1
ATOM 1492 N N . LEU A 1 183 ? 2.036 -3.466 -13.128 1.00 90.19 183 LEU A N 1
ATOM 1493 C CA . LEU A 1 183 ? 2.700 -2.350 -13.806 1.00 90.19 183 LEU A CA 1
ATOM 1494 C C . LEU A 1 183 ? 3.341 -1.417 -12.792 1.00 90.19 183 LEU A C 1
ATOM 1496 O O . LEU A 1 183 ? 2.655 -0.846 -11.938 1.00 90.19 183 LEU A O 1
ATOM 1500 N N . TYR A 1 184 ? 4.645 -1.239 -12.949 1.00 92.75 184 TYR A N 1
ATOM 1501 C CA . TYR A 1 184 ? 5.483 -0.387 -12.132 1.00 92.75 184 TYR A CA 1
ATOM 1502 C C . TYR A 1 184 ? 6.129 0.682 -13.006 1.00 92.75 184 TYR A C 1
ATOM 1504 O O . TYR A 1 184 ? 6.635 0.392 -14.086 1.00 92.75 184 TYR A O 1
ATOM 1512 N N . LEU A 1 185 ? 6.135 1.910 -12.505 1.00 92.62 185 LEU A N 1
ATOM 1513 C CA . LEU A 1 185 ? 6.867 3.030 -13.067 1.00 92.62 185 LEU A CA 1
ATOM 1514 C C . LEU A 1 185 ? 8.101 3.279 -12.203 1.00 92.62 185 LEU A C 1
ATOM 1516 O O . LEU A 1 185 ? 7.991 3.604 -11.012 1.00 92.62 185 LEU A O 1
ATOM 1520 N N . GLY A 1 186 ? 9.270 3.113 -12.806 1.00 91.38 186 GLY A N 1
ATOM 1521 C CA . GLY A 1 186 ? 10.560 3.313 -12.169 1.00 91.38 186 GLY A CA 1
ATOM 1522 C C . GLY A 1 186 ? 11.504 4.147 -13.022 1.00 91.38 186 GLY A C 1
ATOM 1523 O O . GLY A 1 186 ? 11.136 4.757 -14.021 1.00 91.38 186 GLY A O 1
ATOM 1524 N N . ASP A 1 187 ? 12.750 4.174 -12.577 1.00 89.62 187 ASP A N 1
ATOM 1525 C CA . ASP A 1 187 ? 13.864 4.800 -13.277 1.00 89.62 187 ASP A CA 1
ATOM 1526 C C . ASP A 1 187 ? 14.944 3.753 -13.584 1.00 89.62 187 ASP A C 1
ATOM 1528 O O . ASP A 1 187 ? 14.803 2.560 -13.290 1.00 89.62 187 ASP A O 1
ATOM 1532 N N . TRP A 1 188 ? 16.053 4.212 -14.157 1.00 89.31 188 TRP A N 1
ATOM 1533 C CA . TRP A 1 188 ? 17.162 3.342 -14.526 1.00 89.31 188 TRP A CA 1
ATOM 1534 C C . TRP A 1 188 ? 17.817 2.636 -13.325 1.00 89.31 188 TRP A C 1
ATOM 1536 O O . TRP A 1 188 ? 18.287 1.518 -13.510 1.00 89.31 188 TRP A O 1
ATOM 1546 N N . HIS A 1 189 ? 17.799 3.212 -12.111 1.00 91.19 189 HIS A N 1
ATOM 1547 C CA . HIS A 1 189 ? 18.325 2.547 -10.910 1.00 91.19 189 HIS A CA 1
ATOM 1548 C C . HIS A 1 189 ? 17.465 1.343 -10.521 1.00 91.19 189 HIS A C 1
ATOM 1550 O O . HIS A 1 189 ? 17.992 0.316 -10.101 1.00 91.19 189 HIS A O 1
ATOM 1556 N N . HIS A 1 190 ? 16.139 1.453 -10.663 1.00 92.44 190 HIS A N 1
ATOM 1557 C CA . HIS A 1 190 ? 15.242 0.326 -10.399 1.00 92.44 190 HIS A CA 1
ATOM 1558 C C . HIS A 1 190 ? 15.455 -0.802 -11.417 1.00 92.44 190 HIS A C 1
ATOM 1560 O O . HIS A 1 190 ? 15.445 -1.972 -11.046 1.00 92.44 190 HIS A O 1
ATOM 1566 N N . ALA A 1 191 ? 15.667 -0.457 -12.691 1.00 91.81 191 ALA A N 1
ATOM 1567 C CA . ALA A 1 191 ? 15.857 -1.433 -13.763 1.00 91.81 191 ALA A CA 1
ATOM 1568 C C . ALA A 1 191 ? 17.245 -2.094 -13.784 1.00 91.81 191 ALA A C 1
ATOM 1570 O O . ALA A 1 191 ? 17.398 -3.166 -14.370 1.00 91.81 191 ALA A O 1
ATOM 1571 N N . SER A 1 192 ? 18.250 -1.476 -13.158 1.00 91.88 192 SER A N 1
ATOM 1572 C CA . SER A 1 192 ? 19.593 -2.045 -13.004 1.00 91.88 192 SER A CA 1
ATOM 1573 C C . SER A 1 192 ? 19.776 -2.854 -11.713 1.00 91.88 192 SER A C 1
ATOM 1575 O O . SER A 1 192 ? 20.806 -3.514 -11.545 1.00 91.88 192 SER A O 1
ATOM 1577 N N . ASP A 1 193 ? 18.802 -2.827 -10.799 1.00 93.19 193 ASP A N 1
ATOM 1578 C CA . ASP A 1 193 ? 18.864 -3.529 -9.519 1.00 93.19 193 ASP A CA 1
ATOM 1579 C C . ASP A 1 193 ? 18.169 -4.898 -9.591 1.00 93.19 193 ASP A C 1
ATOM 1581 O O . ASP A 1 193 ? 16.949 -5.014 -9.452 1.00 93.19 193 ASP A O 1
ATOM 1585 N N . ALA A 1 194 ? 18.965 -5.958 -9.758 1.00 93.06 194 ALA A N 1
ATOM 1586 C CA . ALA A 1 194 ? 18.474 -7.337 -9.799 1.00 93.06 194 ALA A CA 1
ATOM 1587 C C . ALA A 1 194 ? 17.625 -7.704 -8.568 1.00 93.06 194 ALA A C 1
ATOM 1589 O O . ALA A 1 194 ? 16.634 -8.419 -8.700 1.00 93.06 194 ALA A O 1
ATOM 1590 N N . HIS A 1 195 ? 17.939 -7.153 -7.388 1.00 93.12 195 HIS A N 1
ATOM 1591 C CA . HIS A 1 195 ? 17.166 -7.415 -6.173 1.00 93.12 195 HIS A CA 1
ATOM 1592 C C . HIS A 1 195 ? 15.731 -6.890 -6.286 1.00 93.12 195 HIS A C 1
ATOM 1594 O O . HIS A 1 195 ? 14.804 -7.549 -5.815 1.00 93.12 195 HIS A O 1
ATOM 1600 N N . ILE A 1 196 ? 15.515 -5.735 -6.929 1.00 93.19 196 ILE A N 1
ATOM 1601 C CA . ILE A 1 196 ? 14.161 -5.214 -7.187 1.00 93.19 196 ILE A CA 1
ATOM 1602 C C . ILE A 1 196 ? 13.425 -6.118 -8.169 1.00 93.19 196 ILE A C 1
ATOM 1604 O O . ILE A 1 196 ? 12.289 -6.508 -7.891 1.00 93.19 196 ILE A O 1
ATOM 1608 N N . ILE A 1 197 ? 14.071 -6.439 -9.292 1.00 92.69 197 ILE A N 1
ATOM 1609 C CA . ILE A 1 197 ? 13.493 -7.268 -10.355 1.00 92.69 197 ILE A CA 1
ATOM 1610 C C . ILE A 1 197 ? 13.018 -8.607 -9.785 1.00 92.69 197 ILE A C 1
ATOM 1612 O O . ILE A 1 197 ? 11.857 -8.976 -9.967 1.00 92.69 197 ILE A O 1
ATOM 1616 N N . GLU A 1 198 ? 13.870 -9.283 -9.015 1.00 91.25 198 GLU A N 1
ATOM 1617 C CA . GLU A 1 198 ? 13.561 -10.570 -8.388 1.00 91.25 198 GLU A CA 1
ATOM 1618 C C . GLU A 1 198 ? 12.517 -10.451 -7.272 1.00 91.25 198 GLU A C 1
ATOM 1620 O O . GLU A 1 198 ? 11.610 -11.278 -7.182 1.00 91.25 198 GLU A O 1
ATOM 1625 N N . THR A 1 199 ? 12.617 -9.423 -6.422 1.00 91.25 199 THR A N 1
ATOM 1626 C CA . THR A 1 199 ? 11.693 -9.245 -5.290 1.00 91.25 199 THR A CA 1
ATOM 1627 C C . THR A 1 199 ? 10.267 -8.975 -5.751 1.00 91.25 199 THR A C 1
ATOM 1629 O O . THR A 1 199 ? 9.320 -9.463 -5.129 1.00 91.25 199 THR A O 1
ATOM 1632 N N . LEU A 1 200 ? 10.101 -8.159 -6.792 1.00 91.12 200 LEU A N 1
ATOM 1633 C CA . LEU A 1 200 ? 8.782 -7.872 -7.345 1.00 91.12 200 LEU A CA 1
ATOM 1634 C C . LEU A 1 200 ? 8.302 -9.021 -8.236 1.00 91.12 200 LEU A C 1
ATOM 1636 O O . LEU A 1 200 ? 7.118 -9.345 -8.204 1.00 91.12 200 LEU A O 1
ATOM 1640 N N . GLY A 1 201 ? 9.217 -9.706 -8.927 1.00 90.81 201 GLY A N 1
ATOM 1641 C CA . GLY A 1 201 ? 8.887 -10.710 -9.934 1.00 90.81 201 GLY A CA 1
ATOM 1642 C C . GLY A 1 201 ? 8.658 -10.081 -11.308 1.00 90.81 201 GLY A C 1
ATOM 1643 O O . GLY A 1 201 ? 7.774 -10.523 -12.045 1.00 90.81 201 GLY A O 1
ATOM 1644 N N . ILE A 1 202 ? 9.433 -9.040 -11.638 1.00 92.25 202 ILE A N 1
ATOM 1645 C CA . ILE A 1 202 ? 9.394 -8.375 -12.943 1.00 92.25 202 ILE A CA 1
ATOM 1646 C C . ILE A 1 202 ? 9.828 -9.368 -14.024 1.00 92.25 202 ILE A C 1
ATOM 1648 O O . ILE A 1 202 ? 10.873 -10.005 -13.911 1.00 92.25 202 ILE A O 1
ATOM 1652 N N . THR A 1 203 ? 9.029 -9.480 -15.085 1.00 93.12 203 THR A N 1
ATOM 1653 C CA . THR A 1 203 ? 9.312 -10.354 -16.238 1.00 93.12 203 THR A CA 1
ATOM 1654 C C . THR A 1 203 ? 9.551 -9.567 -17.520 1.00 93.12 203 THR A C 1
ATOM 1656 O O . THR A 1 203 ? 10.161 -10.079 -18.457 1.00 93.12 203 THR A O 1
ATOM 1659 N N . HIS A 1 204 ? 9.096 -8.316 -17.560 1.00 94.31 204 HIS A N 1
ATOM 1660 C CA . HIS A 1 204 ? 9.170 -7.450 -18.724 1.00 94.31 204 HIS A CA 1
ATOM 1661 C C . HIS A 1 204 ? 9.714 -6.080 -18.323 1.00 94.31 204 HIS A C 1
ATOM 1663 O O . HIS A 1 204 ? 9.316 -5.515 -17.303 1.00 94.31 204 HIS A O 1
ATOM 1669 N N . ILE A 1 205 ? 10.605 -5.520 -19.134 1.00 95.44 205 ILE A N 1
ATOM 1670 C CA . ILE A 1 205 ? 11.121 -4.165 -18.936 1.00 95.44 205 ILE A CA 1
ATOM 1671 C C . ILE A 1 205 ? 10.882 -3.362 -20.208 1.00 95.44 205 ILE A C 1
ATOM 1673 O O . ILE A 1 205 ? 11.383 -3.694 -21.283 1.00 95.44 205 ILE A O 1
ATOM 1677 N N . LEU A 1 206 ? 10.101 -2.295 -20.060 1.00 95.44 206 LEU A N 1
ATOM 1678 C CA . LEU A 1 206 ? 9.882 -1.305 -21.100 1.00 95.44 206 LEU A CA 1
ATOM 1679 C C . LEU A 1 206 ? 10.876 -0.161 -20.888 1.00 95.44 206 LEU A C 1
ATOM 1681 O O . LEU A 1 206 ? 10.714 0.660 -19.986 1.00 95.44 206 LEU A O 1
ATOM 1685 N N . ASN A 1 207 ? 11.905 -0.117 -21.726 1.00 94.50 207 ASN A N 1
ATOM 1686 C CA . ASN A 1 207 ? 12.896 0.946 -21.751 1.00 94.50 207 ASN A CA 1
ATOM 1687 C C . ASN A 1 207 ? 12.552 1.931 -22.879 1.00 94.50 207 ASN A C 1
ATOM 1689 O O . ASN A 1 207 ? 12.730 1.622 -24.057 1.00 94.50 207 ASN A O 1
ATOM 1693 N N . ILE A 1 208 ? 12.037 3.117 -22.553 1.00 90.75 208 ILE A N 1
ATOM 1694 C CA . ILE A 1 208 ? 11.690 4.114 -23.582 1.00 90.75 208 ILE A CA 1
ATOM 1695 C C . ILE A 1 208 ? 12.806 5.125 -23.857 1.00 90.75 208 ILE A C 1
ATOM 1697 O O . ILE A 1 208 ? 12.722 5.850 -24.841 1.00 90.75 208 ILE A O 1
ATOM 1701 N N . THR A 1 209 ? 13.858 5.163 -23.042 1.00 86.00 209 THR A N 1
ATOM 1702 C CA . THR A 1 209 ? 14.912 6.185 -23.117 1.00 86.00 209 THR A CA 1
ATOM 1703 C C . THR A 1 209 ? 16.050 5.787 -24.060 1.00 86.00 209 THR A C 1
ATOM 1705 O O . THR A 1 209 ? 16.366 4.611 -24.236 1.00 86.00 209 THR A O 1
ATOM 1708 N N . ASP A 1 210 ? 16.695 6.779 -24.664 1.00 85.12 210 ASP A N 1
ATOM 1709 C CA . ASP A 1 210 ? 17.909 6.666 -25.482 1.00 85.12 210 ASP A CA 1
ATOM 1710 C C . ASP A 1 210 ? 19.210 6.707 -24.657 1.00 85.12 210 ASP A C 1
ATOM 1712 O O . ASP A 1 210 ? 20.298 6.446 -25.171 1.00 85.12 210 ASP A O 1
ATOM 1716 N N . THR A 1 211 ? 19.121 7.055 -23.371 1.00 83.69 211 THR A N 1
ATOM 1717 C CA . THR A 1 211 ? 20.295 7.325 -22.521 1.00 83.69 211 THR A CA 1
ATOM 1718 C C . THR A 1 211 ? 20.702 6.178 -21.600 1.00 83.69 211 THR A C 1
ATOM 1720 O O . THR A 1 211 ? 21.709 6.307 -20.890 1.00 83.69 211 THR A O 1
ATOM 1723 N N . CYS A 1 212 ? 19.951 5.075 -21.564 1.00 83.88 212 CYS A N 1
ATOM 1724 C CA . CYS A 1 212 ? 20.323 3.902 -20.778 1.00 83.88 212 CYS A CA 1
ATOM 1725 C C . CYS A 1 212 ? 20.164 2.590 -21.549 1.00 83.88 212 CYS A C 1
ATOM 1727 O O . CYS A 1 212 ? 19.262 2.410 -22.365 1.00 83.88 212 CYS A O 1
ATOM 1729 N N . GLU A 1 213 ? 21.084 1.673 -21.264 1.00 87.81 213 GLU A N 1
ATOM 1730 C CA . GLU A 1 213 ? 21.098 0.329 -21.826 1.00 87.81 213 GLU A CA 1
ATOM 1731 C C . GLU A 1 213 ? 20.205 -0.616 -21.011 1.00 87.81 213 GLU A C 1
ATOM 1733 O O . GLU A 1 213 ? 19.826 -0.342 -19.870 1.00 87.81 213 GLU A O 1
ATOM 1738 N N . ASN A 1 214 ? 19.922 -1.787 -21.575 1.00 91.31 214 ASN A N 1
ATOM 1739 C CA . ASN A 1 214 ? 19.218 -2.858 -20.879 1.00 91.31 214 ASN A CA 1
ATOM 1740 C C . ASN A 1 214 ? 20.181 -3.605 -19.938 1.00 91.31 214 ASN A C 1
ATOM 1742 O O . ASN A 1 214 ? 20.662 -4.690 -20.259 1.00 91.31 214 ASN A O 1
ATOM 1746 N N . TYR A 1 215 ? 20.462 -3.015 -18.772 1.00 89.00 215 TYR A N 1
ATOM 1747 C CA . TYR A 1 215 ? 21.527 -3.428 -17.840 1.00 89.00 215 TYR A CA 1
ATOM 1748 C C . TYR A 1 215 ? 21.551 -4.914 -17.451 1.00 89.00 215 TYR A C 1
ATOM 1750 O O . TYR A 1 215 ? 22.617 -5.452 -17.157 1.00 89.00 215 TYR A O 1
ATOM 1758 N N . LEU A 1 216 ? 20.392 -5.575 -17.414 1.00 91.88 216 LEU A N 1
ATOM 1759 C CA . LEU A 1 216 ? 20.270 -6.968 -16.980 1.00 91.88 216 LEU A CA 1
ATOM 1760 C C . LEU A 1 216 ? 20.030 -7.949 -18.137 1.00 91.88 216 LEU A C 1
ATOM 1762 O O . LEU A 1 216 ? 19.908 -9.141 -17.872 1.00 91.88 216 LEU A O 1
ATOM 1766 N N . ALA A 1 217 ? 20.031 -7.496 -19.397 1.00 91.50 217 ALA A N 1
ATOM 1767 C CA . ALA A 1 217 ? 19.729 -8.341 -20.558 1.00 91.50 217 ALA A CA 1
ATOM 1768 C C . ALA A 1 217 ? 20.629 -9.587 -20.653 1.00 91.50 217 ALA A C 1
ATOM 1770 O O . ALA A 1 217 ? 20.134 -10.688 -20.884 1.00 91.50 217 ALA A O 1
ATOM 1771 N N . ASP A 1 218 ? 21.932 -9.436 -20.397 1.00 92.56 218 ASP A N 1
ATOM 1772 C CA . ASP A 1 218 ? 22.886 -10.551 -20.470 1.00 92.56 218 ASP A CA 1
ATOM 1773 C C . ASP A 1 218 ? 22.828 -11.477 -19.244 1.00 92.56 218 ASP A C 1
ATOM 1775 O O . ASP A 1 218 ? 23.115 -12.670 -19.338 1.00 92.56 218 ASP A O 1
ATOM 1779 N N . SER A 1 219 ? 22.487 -10.933 -18.072 1.00 93.44 219 SER A N 1
ATOM 1780 C CA . SER A 1 219 ? 22.515 -11.671 -16.799 1.00 93.44 219 SER A CA 1
ATOM 1781 C C . SER A 1 219 ? 21.178 -12.323 -16.443 1.00 93.44 219 SER A C 1
ATOM 1783 O O . SER A 1 219 ? 21.161 -13.310 -15.709 1.00 93.44 219 SER A O 1
ATOM 1785 N N . HIS A 1 220 ? 20.071 -11.808 -16.980 1.00 92.94 220 HIS A N 1
ATOM 1786 C CA . HIS A 1 220 ? 18.706 -12.245 -16.695 1.00 92.94 220 HIS A CA 1
ATOM 1787 C C . HIS A 1 220 ? 17.973 -12.538 -18.012 1.00 92.94 220 HIS A C 1
ATOM 1789 O O . HIS A 1 220 ? 17.063 -11.806 -18.398 1.00 92.94 220 HIS A O 1
ATOM 1795 N N . PRO A 1 221 ? 18.328 -13.635 -18.710 1.00 90.88 221 PRO A N 1
ATOM 1796 C CA . PRO A 1 221 ? 17.798 -13.948 -20.041 1.00 90.88 221 PRO A CA 1
ATOM 1797 C C . PRO A 1 221 ? 16.295 -14.272 -20.057 1.00 90.88 221 PRO A C 1
ATOM 1799 O O . PRO A 1 221 ? 15.719 -14.439 -21.126 1.00 90.88 221 PRO A O 1
ATOM 1802 N N . TYR A 1 222 ? 15.662 -14.405 -18.886 1.00 88.88 222 TYR A N 1
ATOM 1803 C CA . TYR A 1 222 ? 14.212 -14.555 -18.760 1.00 88.88 222 TYR A CA 1
ATOM 1804 C C . TYR A 1 222 ? 13.458 -13.223 -18.895 1.00 88.88 222 TYR A C 1
ATOM 1806 O O . TYR A 1 222 ? 12.235 -13.241 -19.015 1.00 88.88 222 TYR A O 1
ATOM 1814 N N . LEU A 1 223 ? 14.158 -12.085 -18.828 1.00 92.75 223 LEU A N 1
ATOM 1815 C CA . LEU A 1 223 ? 13.553 -10.768 -18.972 1.00 92.75 223 LEU A CA 1
ATOM 1816 C C . LEU A 1 223 ? 13.306 -10.454 -20.442 1.00 92.75 223 LEU A C 1
ATOM 1818 O O . LEU A 1 223 ? 14.225 -10.450 -21.262 1.00 92.75 223 LEU A O 1
ATOM 1822 N N . ASN A 1 224 ? 12.063 -10.107 -20.749 1.00 93.81 224 ASN A N 1
ATOM 1823 C CA . ASN A 1 224 ? 11.691 -9.589 -22.054 1.00 93.81 224 ASN A CA 1
ATOM 1824 C C . ASN A 1 224 ? 11.868 -8.071 -22.062 1.00 93.81 224 ASN A C 1
ATOM 1826 O O . ASN A 1 224 ? 11.298 -7.366 -21.229 1.00 93.81 224 ASN A O 1
ATOM 1830 N N . TYR A 1 225 ? 12.637 -7.562 -23.019 1.00 94.50 225 TYR A N 1
ATOM 1831 C CA . TYR A 1 225 ? 12.878 -6.132 -23.171 1.00 94.50 225 TYR A CA 1
ATOM 1832 C C . TYR A 1 225 ? 12.168 -5.580 -24.399 1.00 94.50 225 TYR A C 1
ATOM 1834 O O . TYR A 1 225 ? 12.234 -6.170 -25.477 1.00 94.50 225 TYR A O 1
ATOM 1842 N N . LEU A 1 226 ? 11.586 -4.395 -24.243 1.00 95.12 226 LEU A N 1
ATOM 1843 C CA . LEU A 1 226 ? 11.260 -3.510 -25.353 1.00 95.12 226 LEU A CA 1
ATOM 1844 C C . LEU A 1 226 ? 12.056 -2.216 -25.179 1.00 95.12 226 LEU A C 1
ATOM 1846 O O . LEU A 1 226 ? 11.898 -1.541 -24.164 1.00 95.12 226 LEU A O 1
ATOM 1850 N N . HIS A 1 227 ? 12.915 -1.885 -26.149 1.00 94.50 227 HIS A N 1
ATOM 1851 C CA . HIS A 1 227 ? 13.753 -0.682 -26.120 1.00 94.50 227 HIS A CA 1
ATOM 1852 C C . HIS A 1 227 ? 13.456 0.228 -27.311 1.00 94.50 227 HIS A C 1
ATOM 1854 O O . HIS A 1 227 ? 13.729 -0.148 -28.449 1.00 94.50 227 HIS A O 1
ATOM 1860 N N . LEU A 1 228 ? 12.901 1.416 -27.050 1.00 90.88 228 LEU A N 1
ATOM 1861 C CA . LEU A 1 228 ? 12.373 2.305 -28.096 1.00 90.88 228 LEU A CA 1
ATOM 1862 C C . LEU A 1 228 ? 13.242 3.534 -28.403 1.00 90.88 228 LEU A C 1
ATOM 1864 O O . LEU A 1 228 ? 12.923 4.251 -29.344 1.00 90.88 228 LEU A O 1
ATOM 1868 N N . ASN A 1 229 ? 14.343 3.755 -27.666 1.00 89.62 229 ASN A N 1
ATOM 1869 C CA . ASN A 1 229 ? 15.315 4.844 -27.884 1.00 89.62 229 ASN A CA 1
ATOM 1870 C C . ASN A 1 229 ? 14.668 6.198 -28.234 1.00 89.62 229 ASN A C 1
ATOM 1872 O O . ASN A 1 229 ? 15.052 6.849 -29.208 1.00 89.62 229 ASN A O 1
ATOM 1876 N N . LEU A 1 230 ? 13.649 6.608 -27.481 1.00 89.56 230 LEU A N 1
ATOM 1877 C CA . LEU A 1 230 ? 13.025 7.909 -27.682 1.00 89.56 230 LEU A CA 1
ATOM 1878 C C . LEU A 1 230 ? 13.928 8.994 -27.081 1.00 89.56 230 LEU A C 1
ATOM 1880 O O . LEU A 1 230 ? 14.632 8.744 -26.107 1.00 89.56 230 LEU A O 1
ATOM 1884 N N . HIS A 1 231 ? 13.906 10.197 -27.651 1.00 87.19 231 HIS A N 1
ATOM 1885 C CA . HIS A 1 231 ? 14.603 11.359 -27.094 1.00 87.19 231 HIS A CA 1
ATOM 1886 C C . HIS A 1 231 ? 13.637 12.196 -26.246 1.00 87.19 231 HIS A C 1
ATOM 1888 O O . HIS A 1 231 ? 12.507 12.445 -26.677 1.00 87.19 231 HIS A O 1
ATOM 1894 N N . ASP A 1 232 ? 14.087 12.687 -25.089 1.00 85.25 232 ASP A N 1
ATOM 1895 C CA . ASP A 1 232 ? 13.325 13.613 -24.230 1.00 85.25 232 ASP A CA 1
ATOM 1896 C C . ASP A 1 232 ? 13.369 15.055 -24.775 1.00 85.25 232 ASP A C 1
ATOM 1898 O O . ASP A 1 232 ? 13.906 15.985 -24.169 1.00 85.25 232 ASP A O 1
ATOM 1902 N N . GLU A 1 233 ? 12.851 15.230 -25.988 1.00 85.75 233 GLU A N 1
ATOM 1903 C CA . GLU A 1 233 ? 12.794 16.501 -26.706 1.00 85.75 233 GLU A CA 1
ATOM 1904 C C . GLU A 1 233 ? 11.353 16.790 -27.138 1.00 85.75 233 GLU A C 1
ATOM 1906 O O . GLU A 1 233 ? 10.556 15.882 -27.385 1.00 85.75 233 GLU A O 1
ATOM 1911 N N . LYS A 1 234 ? 10.987 18.073 -27.249 1.00 84.12 234 LYS A N 1
ATOM 1912 C CA . LYS A 1 234 ? 9.605 18.475 -27.582 1.00 84.12 234 LYS A CA 1
ATOM 1913 C C . LYS A 1 234 ? 9.189 18.030 -28.981 1.00 84.12 234 LYS A C 1
ATOM 1915 O O . LYS A 1 234 ? 8.000 17.913 -29.266 1.00 84.12 234 LYS A O 1
ATOM 1920 N N . GLU A 1 235 ? 10.171 17.859 -29.850 1.00 88.50 235 GLU A N 1
ATOM 1921 C CA . GLU A 1 235 ? 10.032 17.509 -31.251 1.00 88.50 235 GLU A CA 1
ATOM 1922 C C . GLU A 1 235 ? 9.872 15.993 -31.460 1.00 88.50 235 GLU A C 1
ATOM 1924 O O . GLU A 1 235 ? 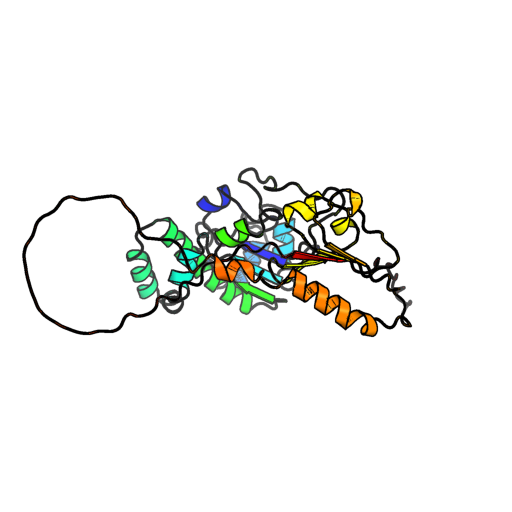9.434 15.577 -32.535 1.00 88.50 235 GLU A O 1
ATOM 1929 N N . THR A 1 236 ? 10.175 15.168 -30.449 1.00 85.56 236 THR A N 1
ATOM 1930 C CA . THR A 1 236 ? 10.056 13.708 -30.530 1.00 85.56 236 THR A CA 1
ATOM 1931 C C . THR A 1 236 ? 8.596 13.283 -30.671 1.00 85.56 236 THR A C 1
ATOM 1933 O O . THR A 1 236 ? 7.761 13.524 -29.796 1.00 85.56 236 THR A O 1
ATOM 1936 N N . ASN A 1 237 ? 8.273 12.583 -31.762 1.00 87.06 237 ASN A N 1
ATOM 1937 C CA . ASN A 1 237 ? 6.936 12.035 -31.966 1.00 87.06 237 ASN A CA 1
ATOM 1938 C C . ASN A 1 237 ? 6.744 10.700 -31.225 1.00 87.06 237 ASN A C 1
ATOM 1940 O O . ASN A 1 237 ? 6.850 9.624 -31.808 1.00 87.06 237 ASN A O 1
ATOM 1944 N N . VAL A 1 238 ? 6.386 10.767 -29.943 1.00 88.19 238 VAL A N 1
ATOM 1945 C CA . VAL A 1 238 ? 6.128 9.576 -29.107 1.00 88.19 238 VAL A CA 1
ATOM 1946 C C . VAL A 1 238 ? 4.900 8.777 -29.578 1.00 88.19 238 VAL A C 1
ATOM 1948 O O . VAL A 1 238 ? 4.779 7.586 -29.298 1.00 88.19 238 VAL A O 1
ATOM 1951 N N . SER A 1 239 ? 3.981 9.394 -30.332 1.00 90.56 239 SER A N 1
ATOM 1952 C CA . SER A 1 239 ? 2.727 8.732 -30.720 1.00 90.56 239 SER A CA 1
ATOM 1953 C C . SER A 1 239 ? 2.921 7.530 -31.648 1.00 90.56 239 SER A C 1
ATOM 1955 O O . SER A 1 239 ? 2.106 6.608 -31.633 1.00 90.56 239 SER A O 1
ATOM 1957 N N . GLU A 1 240 ? 4.015 7.503 -32.412 1.00 90.25 240 GLU A N 1
ATOM 1958 C CA . GLU A 1 240 ? 4.357 6.384 -33.298 1.00 90.25 240 GLU A CA 1
ATOM 1959 C C . GLU A 1 240 ? 4.691 5.110 -32.509 1.00 90.25 240 GLU A C 1
ATOM 1961 O O . GLU A 1 240 ? 4.361 4.008 -32.948 1.00 90.25 240 GLU A O 1
ATOM 1966 N N . ALA A 1 241 ? 5.244 5.264 -31.303 1.00 91.38 241 ALA A N 1
ATOM 1967 C CA . ALA A 1 241 ? 5.616 4.170 -30.412 1.00 91.38 241 ALA A CA 1
ATOM 1968 C C . ALA A 1 241 ? 4.426 3.562 -29.645 1.00 91.38 241 ALA A C 1
ATOM 1970 O O . ALA A 1 241 ? 4.522 2.449 -29.127 1.00 91.38 241 ALA A O 1
ATOM 1971 N N . PHE A 1 242 ? 3.284 4.255 -29.564 1.00 92.88 242 PHE A N 1
ATOM 1972 C CA . PHE A 1 242 ? 2.172 3.840 -28.700 1.00 92.88 242 PHE A CA 1
ATOM 1973 C C . PHE A 1 242 ? 1.641 2.443 -29.008 1.00 92.88 242 PHE A C 1
ATOM 1975 O O . PHE A 1 242 ? 1.387 1.674 -28.085 1.00 92.88 242 PHE A O 1
ATOM 1982 N N . ASN A 1 243 ? 1.481 2.088 -30.283 1.00 94.62 243 ASN A N 1
ATOM 1983 C CA . ASN A 1 243 ? 0.959 0.767 -30.640 1.00 94.62 243 ASN A CA 1
ATOM 1984 C C . ASN A 1 243 ? 1.894 -0.360 -30.185 1.00 94.62 243 ASN A C 1
ATOM 1986 O O . ASN A 1 243 ? 1.420 -1.400 -29.726 1.00 94.62 243 ASN A O 1
ATOM 1990 N N . GLU A 1 244 ? 3.205 -0.149 -30.286 1.00 94.81 244 GLU A N 1
ATOM 1991 C CA . GLU A 1 244 ? 4.216 -1.116 -29.866 1.00 94.81 244 GLU A CA 1
ATOM 1992 C C . GLU A 1 244 ? 4.245 -1.249 -28.340 1.00 94.81 244 GLU A C 1
ATOM 1994 O O . GLU A 1 244 ? 4.116 -2.357 -27.819 1.00 94.81 244 GLU A O 1
ATOM 1999 N N . ILE A 1 245 ? 4.255 -0.116 -27.626 1.00 93.25 245 ILE A N 1
ATOM 2000 C CA . ILE A 1 245 ? 4.159 -0.063 -26.159 1.00 93.25 245 ILE A CA 1
ATOM 2001 C C . ILE A 1 245 ? 2.902 -0.784 -25.666 1.00 93.25 245 ILE A C 1
ATOM 2003 O O . ILE A 1 245 ? 2.975 -1.639 -24.786 1.00 93.25 245 ILE A O 1
ATOM 2007 N N . PHE A 1 246 ? 1.734 -0.476 -26.237 1.00 91.75 246 PHE A N 1
ATOM 2008 C CA . PHE A 1 246 ? 0.480 -1.101 -25.821 1.00 91.75 246 PHE A CA 1
ATOM 2009 C C . PHE A 1 246 ? 0.453 -2.596 -26.105 1.00 91.75 246 PHE A C 1
ATOM 2011 O O . PHE A 1 246 ? -0.105 -3.348 -25.307 1.00 91.75 246 PHE A O 1
ATOM 2018 N N . THR A 1 247 ? 1.040 -3.032 -27.220 1.00 93.75 247 THR A N 1
ATOM 2019 C CA . THR A 1 247 ? 1.135 -4.457 -27.551 1.00 93.75 247 THR A CA 1
ATOM 2020 C C . THR A 1 247 ? 2.007 -5.176 -26.531 1.00 93.75 247 THR A C 1
ATOM 2022 O O . THR A 1 247 ? 1.548 -6.146 -25.933 1.00 93.75 247 THR A O 1
ATOM 2025 N N . PHE A 1 248 ? 3.186 -4.629 -26.235 1.00 93.44 248 PHE A N 1
ATOM 2026 C CA . PHE A 1 248 ? 4.098 -5.179 -25.236 1.00 93.44 248 PHE A CA 1
ATOM 2027 C C . PHE A 1 248 ? 3.468 -5.232 -23.842 1.00 93.44 248 PHE A C 1
ATOM 2029 O O . PHE A 1 248 ? 3.487 -6.273 -23.189 1.00 93.44 248 PHE A O 1
ATOM 2036 N N . ILE A 1 249 ? 2.820 -4.144 -23.406 1.00 90.88 249 ILE A N 1
ATOM 2037 C CA . ILE A 1 249 ? 2.126 -4.116 -22.114 1.00 90.88 249 ILE A CA 1
ATOM 2038 C C . ILE A 1 249 ? 1.009 -5.155 -22.070 1.00 90.88 249 ILE A C 1
ATOM 2040 O O . ILE A 1 249 ? 0.823 -5.840 -21.066 1.00 90.88 249 ILE A O 1
ATOM 2044 N N . LYS A 1 250 ? 0.245 -5.284 -23.153 1.00 88.50 250 LYS A N 1
ATOM 2045 C CA . LYS A 1 250 ? -0.854 -6.241 -23.236 1.00 88.50 250 LYS A CA 1
ATOM 2046 C C . LYS A 1 250 ? -0.350 -7.683 -23.168 1.00 88.50 250 LYS A C 1
ATOM 2048 O O . LYS A 1 250 ? -0.912 -8.467 -22.412 1.00 88.50 250 LYS A O 1
ATOM 2053 N N . GLU A 1 251 ? 0.693 -8.030 -23.912 1.00 87.69 251 GLU A N 1
ATOM 2054 C CA . GLU A 1 251 ? 1.309 -9.365 -23.871 1.00 87.69 251 GLU A CA 1
ATOM 2055 C C . GLU A 1 251 ? 1.826 -9.694 -22.470 1.00 87.69 251 GLU A C 1
ATOM 2057 O O . GLU A 1 251 ? 1.524 -10.754 -21.929 1.00 87.69 251 GLU A O 1
ATOM 2062 N N . ALA A 1 252 ? 2.489 -8.728 -21.840 1.00 86.81 252 ALA A N 1
ATOM 2063 C CA . ALA A 1 252 ? 3.065 -8.868 -20.515 1.00 86.81 252 ALA A CA 1
ATOM 2064 C C . ALA A 1 252 ? 2.056 -8.800 -19.361 1.00 86.81 252 ALA A C 1
ATOM 2066 O O . ALA A 1 252 ? 2.471 -8.953 -18.221 1.00 86.81 252 ALA A O 1
ATOM 2067 N N . THR A 1 253 ? 0.765 -8.525 -19.596 1.00 78.25 253 THR A N 1
ATOM 2068 C CA . THR A 1 253 ? -0.253 -8.399 -18.525 1.00 78.25 253 THR A CA 1
ATOM 2069 C C . THR A 1 253 ? -1.477 -9.295 -18.705 1.00 78.25 253 THR A C 1
ATOM 2071 O O . THR A 1 253 ? -2.290 -9.413 -17.779 1.00 78.25 253 THR A O 1
ATOM 2074 N N . LEU A 1 254 ? -1.636 -9.935 -19.867 1.00 69.62 254 LEU A N 1
ATOM 2075 C CA . LEU A 1 254 ? -2.682 -10.929 -20.095 1.00 69.62 254 LEU A CA 1
ATOM 2076 C C . LEU A 1 254 ? -2.296 -12.282 -19.472 1.00 69.62 254 LEU A C 1
ATOM 2078 O O . LEU A 1 254 ? -1.124 -12.637 -19.462 1.00 69.62 254 LEU A O 1
ATOM 2082 N N . PRO A 1 255 ? -3.254 -13.058 -18.939 1.00 59.03 255 PRO A N 1
ATOM 2083 C CA . PRO A 1 255 ? -2.979 -14.420 -18.492 1.00 59.03 255 PRO A CA 1
ATOM 2084 C C . PRO A 1 255 ? -2.693 -15.336 -19.692 1.00 59.03 255 PRO A C 1
ATOM 2086 O O . PRO A 1 255 ? -3.389 -15.257 -20.707 1.00 59.03 255 PRO A O 1
ATOM 2089 N N . ASP A 1 256 ? -1.704 -16.226 -19.567 1.00 51.78 256 ASP A N 1
ATOM 2090 C CA . ASP A 1 256 ? -1.386 -17.213 -20.602 1.00 51.78 256 ASP A CA 1
ATOM 2091 C C . ASP A 1 256 ? -2.598 -18.107 -20.910 1.00 51.78 256 ASP A C 1
ATOM 2093 O O . ASP A 1 256 ? -3.213 -18.700 -20.020 1.00 51.78 256 ASP A O 1
ATOM 2097 N N . ALA A 1 257 ? -2.914 -18.276 -22.199 1.00 45.28 257 ALA A N 1
ATOM 2098 C CA . ALA A 1 257 ? -4.038 -19.098 -22.664 1.00 45.28 257 ALA A CA 1
ATOM 2099 C C . ALA A 1 257 ? -3.945 -20.581 -22.236 1.00 45.28 257 ALA A C 1
ATOM 2101 O O . ALA A 1 257 ? -4.953 -21.291 -22.223 1.00 45.28 257 ALA A O 1
ATOM 2102 N N . HIS A 1 258 ? -2.753 -21.059 -21.861 1.00 41.19 258 HIS A N 1
ATOM 2103 C CA . HIS A 1 258 ? -2.536 -22.422 -21.375 1.00 41.19 258 HIS A CA 1
ATOM 2104 C C . HIS A 1 258 ? -3.124 -22.676 -19.979 1.00 41.19 258 HIS A C 1
ATOM 2106 O O . HIS A 1 258 ? -3.540 -23.804 -19.694 1.00 41.19 258 HIS A O 1
ATOM 2112 N N . ASP A 1 259 ? -3.269 -21.647 -19.145 1.00 41.31 259 ASP A N 1
ATOM 2113 C CA . ASP A 1 259 ? -3.771 -21.800 -17.774 1.00 41.31 259 ASP A CA 1
ATOM 2114 C C . ASP A 1 259 ? -5.302 -21.997 -17.719 1.00 41.31 259 ASP A C 1
ATOM 2116 O O . ASP A 1 259 ? -5.862 -22.595 -16.795 1.00 41.31 259 ASP A O 1
ATOM 2120 N N . CYS A 1 260 ? -6.003 -21.626 -18.797 1.00 36.28 260 CYS A N 1
ATOM 2121 C CA . CYS A 1 260 ? -7.425 -21.926 -18.965 1.00 36.28 260 CYS A CA 1
ATOM 2122 C C . CYS A 1 260 ? -7.709 -23.426 -19.184 1.00 36.28 260 CYS A C 1
ATOM 2124 O O . CYS A 1 260 ? -8.845 -23.861 -18.999 1.00 36.28 260 CYS A O 1
ATOM 2126 N N . THR A 1 261 ? -6.708 -24.231 -19.568 1.00 33.19 261 THR A N 1
ATOM 2127 C CA . THR A 1 261 ? -6.904 -25.654 -19.923 1.00 33.19 261 THR A CA 1
ATOM 2128 C C . THR A 1 261 ? -6.562 -26.646 -18.810 1.00 33.19 261 THR A C 1
ATOM 2130 O O . THR A 1 261 ? -7.080 -27.763 -18.817 1.00 33.19 261 THR A O 1
ATOM 2133 N N . LEU A 1 262 ? -5.787 -26.239 -17.800 1.00 34.81 262 LEU A N 1
ATOM 2134 C CA . LEU A 1 262 ? -5.471 -27.077 -16.631 1.00 34.81 262 LEU A CA 1
ATOM 2135 C C . LEU A 1 262 ? -6.629 -27.187 -15.618 1.00 34.81 262 LEU A C 1
ATOM 2137 O O . LEU A 1 262 ? -6.575 -28.007 -14.707 1.00 34.81 262 LEU A O 1
ATOM 2141 N N . HIS A 1 263 ? -7.712 -26.429 -15.811 1.00 40.22 263 HIS A N 1
ATOM 2142 C CA . HIS A 1 263 ? -8.876 -26.400 -14.916 1.00 40.22 263 HIS A CA 1
ATOM 2143 C C . HIS A 1 263 ? -10.022 -27.351 -15.312 1.00 40.22 263 HIS A C 1
ATOM 2145 O O . HIS A 1 263 ? -11.021 -27.422 -14.601 1.00 40.22 263 HIS A O 1
ATOM 2151 N N . MET A 1 264 ? -9.900 -28.090 -16.422 1.00 29.61 264 MET A N 1
ATOM 2152 C CA . MET A 1 264 ? -10.978 -28.961 -16.924 1.00 29.61 264 MET A CA 1
ATOM 2153 C C . MET A 1 264 ? -10.756 -30.458 -16.696 1.00 29.61 264 MET A C 1
ATOM 2155 O O . MET A 1 264 ? -11.682 -31.226 -16.917 1.00 29.61 264 MET A O 1
ATOM 2159 N N . ASN A 1 265 ? -9.587 -30.904 -16.230 1.00 32.53 265 ASN A N 1
ATOM 2160 C CA . ASN A 1 265 ? -9.333 -32.335 -16.053 1.00 32.53 265 ASN A CA 1
ATOM 2161 C C . ASN A 1 265 ? -8.476 -32.621 -14.817 1.00 32.53 265 ASN A C 1
ATOM 2163 O O . ASN A 1 265 ? -7.252 -32.572 -14.881 1.00 32.53 265 ASN A O 1
ATOM 2167 N N . THR A 1 266 ? -9.105 -33.039 -13.718 1.00 27.12 266 THR A N 1
ATOM 2168 C CA . THR A 1 266 ? -8.497 -34.058 -12.848 1.00 27.12 266 THR A CA 1
ATOM 2169 C C . THR A 1 266 ? -9.563 -34.995 -12.266 1.00 27.12 266 THR A C 1
ATOM 2171 O O . THR A 1 266 ? -10.652 -34.540 -11.916 1.00 27.12 266 THR A O 1
ATOM 2174 N N . PRO A 1 267 ? -9.287 -36.312 -12.195 1.00 29.95 267 PRO A N 1
ATOM 2175 C CA . PRO A 1 267 ? -10.282 -37.344 -11.931 1.00 29.95 267 PRO A CA 1
ATOM 2176 C C . PRO A 1 267 ? -10.439 -37.610 -10.431 1.00 29.95 267 PRO A C 1
ATOM 2178 O O . PRO A 1 267 ? -9.465 -37.643 -9.680 1.00 29.95 267 PRO A O 1
ATOM 2181 N N . HIS A 1 268 ? -11.668 -37.894 -10.003 1.00 32.81 268 HIS A N 1
ATOM 2182 C CA . HIS A 1 268 ? -11.937 -38.505 -8.704 1.00 32.81 268 HIS A CA 1
ATOM 2183 C C . HIS A 1 268 ? -11.404 -39.947 -8.645 1.00 32.81 268 HIS A C 1
ATOM 2185 O O . HIS A 1 268 ? -11.891 -40.811 -9.368 1.00 32.81 268 HIS A O 1
ATOM 2191 N N . ALA A 1 269 ? -10.450 -40.211 -7.749 1.00 28.95 269 ALA A N 1
ATOM 2192 C CA . ALA A 1 269 ? -10.090 -41.529 -7.202 1.00 28.95 269 ALA A CA 1
ATOM 2193 C C . ALA A 1 269 ? -9.084 -41.301 -6.051 1.00 28.95 269 ALA A C 1
ATOM 2195 O O . ALA A 1 269 ? -8.214 -40.452 -6.186 1.00 28.95 269 ALA A O 1
ATOM 2196 N N . HIS A 1 270 ? -9.043 -41.980 -4.905 1.00 27.09 270 HIS A N 1
ATOM 2197 C CA . HIS A 1 270 ? -9.820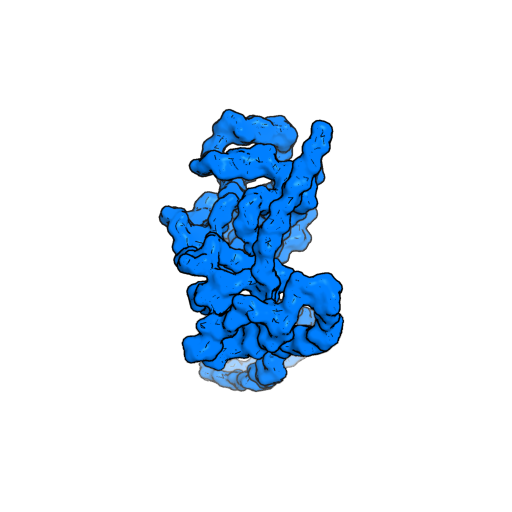 -43.053 -4.284 1.00 27.09 270 HIS A CA 1
ATOM 2198 C C . HIS A 1 270 ? -9.230 -43.216 -2.867 1.00 27.09 270 HIS A C 1
ATOM 2200 O O . HIS A 1 270 ? -8.066 -43.581 -2.782 1.00 27.09 270 HIS A O 1
ATOM 2206 N N . ILE A 1 271 ? -9.994 -43.014 -1.788 1.00 27.58 271 ILE A N 1
ATOM 2207 C CA . ILE A 1 271 ? -9.820 -43.652 -0.460 1.00 27.58 271 ILE A CA 1
ATOM 2208 C C . ILE A 1 271 ? -11.196 -43.497 0.212 1.00 27.58 271 ILE A C 1
ATOM 2210 O O . ILE A 1 271 ? -11.650 -42.374 0.361 1.00 27.58 271 ILE A O 1
ATOM 2214 N N . GLY A 1 272 ? -11.993 -44.477 0.615 1.00 25.61 272 GLY A N 1
ATOM 2215 C CA . GLY A 1 272 ? -11.962 -45.930 0.649 1.00 25.61 272 GLY A CA 1
ATOM 2216 C C . GLY A 1 272 ? -13.062 -46.308 1.650 1.00 25.61 272 GLY A C 1
ATOM 2217 O O . GLY A 1 272 ? -13.044 -45.766 2.748 1.00 25.61 272 GLY A O 1
ATOM 2218 N N . GLN A 1 273 ? -14.029 -47.163 1.295 1.00 24.75 273 GLN A N 1
ATOM 2219 C CA . GLN A 1 273 ? -14.877 -47.862 2.274 1.00 24.75 273 GLN A CA 1
ATOM 2220 C C . GLN A 1 273 ? -15.685 -48.999 1.626 1.00 24.75 273 GLN A C 1
ATOM 2222 O O . GLN A 1 273 ? -16.284 -48.844 0.565 1.00 24.75 273 GLN A O 1
ATOM 2227 N N . CYS A 1 274 ? -15.638 -50.155 2.289 1.00 25.89 274 CYS A N 1
ATOM 2228 C CA . CYS A 1 274 ? -16.402 -51.377 2.027 1.00 25.89 274 CYS A CA 1
ATOM 2229 C C . CYS A 1 274 ? -17.885 -51.243 2.469 1.00 25.89 274 CYS A C 1
ATOM 2231 O O . CYS A 1 274 ? -18.218 -50.274 3.149 1.00 25.89 274 CYS A O 1
ATOM 2233 N N . PRO A 1 275 ? -18.778 -52.186 2.090 1.00 31.05 275 PRO A N 1
ATO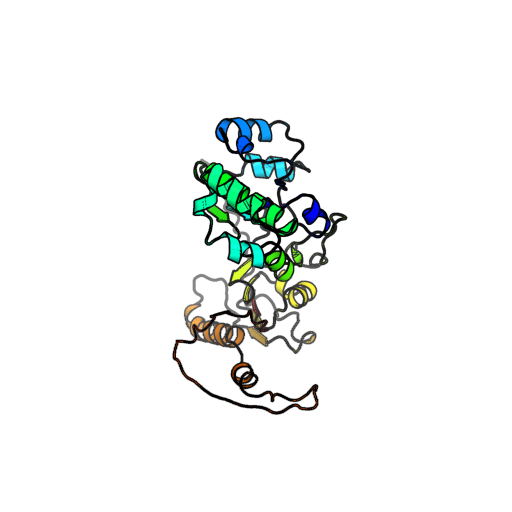M 2234 C CA . PRO A 1 275 ? -20.161 -51.870 1.719 1.00 31.05 275 PRO A CA 1
ATOM 2235 C C . PRO A 1 275 ? -21.245 -52.314 2.722 1.00 31.05 275 PRO A C 1
ATOM 2237 O O . PRO A 1 275 ? -21.083 -53.307 3.428 1.00 31.05 275 PRO A O 1
ATOM 2240 N N . SER A 1 276 ? -22.403 -51.647 2.662 1.00 28.19 276 SER A N 1
ATOM 2241 C CA . SER A 1 276 ? -23.735 -52.164 3.048 1.00 28.19 276 SER A CA 1
ATOM 2242 C C . SER A 1 276 ? -24.807 -51.257 2.409 1.00 28.19 276 SER A C 1
ATOM 2244 O O . SER A 1 276 ? -24.859 -50.079 2.741 1.00 28.19 276 SER A O 1
ATOM 2246 N N . THR A 1 277 ? -25.412 -51.604 1.266 1.00 27.62 277 THR A N 1
ATOM 2247 C CA . THR A 1 277 ? -26.697 -52.325 1.056 1.00 27.62 277 THR A CA 1
ATOM 2248 C C . THR A 1 277 ? -27.930 -51.757 1.773 1.00 27.62 277 THR A C 1
ATOM 2250 O O . THR A 1 277 ? -27.986 -51.803 2.998 1.00 27.62 277 THR A O 1
ATOM 2253 N N . GLY A 1 278 ? -28.940 -51.378 0.972 1.00 26.16 278 GLY A N 1
ATOM 2254 C CA . GLY A 1 278 ? -30.347 -51.124 1.344 1.00 26.16 278 GLY A CA 1
ATOM 2255 C C . GLY A 1 278 ? -30.775 -49.687 1.026 1.00 26.16 278 GLY A C 1
ATOM 2256 O O . GLY A 1 278 ? -30.301 -48.782 1.696 1.00 26.16 278 GLY A O 1
ATOM 2257 N N . GLU A 1 279 ? -31.415 -49.420 -0.125 1.00 27.50 279 GLU A N 1
ATOM 2258 C CA . GLU A 1 279 ? -32.891 -49.261 -0.279 1.00 27.50 279 GLU A CA 1
ATOM 2259 C C . GLU A 1 279 ? -33.431 -48.048 0.512 1.00 27.50 279 GLU A C 1
ATOM 2261 O O . GLU A 1 279 ? -33.145 -47.919 1.691 1.00 27.50 279 GLU A O 1
ATOM 2266 N N . SER A 1 280 ? -34.235 -47.107 0.013 1.00 26.67 280 SER A N 1
ATOM 2267 C CA . SER A 1 280 ? -34.952 -46.877 -1.246 1.00 26.67 280 SER A CA 1
ATOM 2268 C C . SER A 1 280 ? -35.665 -45.509 -1.116 1.00 26.67 280 SER A C 1
ATOM 2270 O O . SER A 1 280 ? -36.077 -45.150 -0.017 1.00 26.67 280 SER A O 1
ATOM 2272 N N . ASP A 1 281 ? -35.845 -44.828 -2.248 1.00 25.52 281 ASP A N 1
ATOM 2273 C CA . ASP A 1 281 ? -36.965 -43.946 -2.629 1.00 25.52 281 ASP A CA 1
ATOM 2274 C C . ASP A 1 281 ? -37.234 -42.535 -2.033 1.00 25.52 281 ASP A C 1
ATOM 2276 O O . ASP A 1 281 ? -37.244 -42.278 -0.836 1.00 25.52 281 ASP A O 1
ATOM 2280 N N . GLU A 1 282 ? -37.591 -41.676 -3.006 1.00 26.77 282 GLU A N 1
ATOM 2281 C CA . GLU A 1 282 ? -38.460 -40.481 -3.012 1.00 26.77 282 GLU A CA 1
ATOM 2282 C C . GLU A 1 282 ? -37.912 -39.030 -2.893 1.00 26.77 282 GLU A C 1
ATOM 2284 O O . GLU A 1 282 ? -37.733 -38.457 -1.827 1.00 26.77 282 GLU A O 1
ATOM 2289 N N . VAL A 1 283 ? -37.751 -38.422 -4.086 1.00 26.62 283 VAL A N 1
ATOM 2290 C CA . VAL A 1 283 ? -38.324 -37.148 -4.598 1.00 26.62 283 VAL A CA 1
ATOM 2291 C C . VAL A 1 283 ? -38.341 -35.902 -3.686 1.00 26.62 283 VAL A C 1
ATOM 2293 O O . VAL A 1 283 ? -39.185 -35.780 -2.809 1.00 26.62 283 VAL A O 1
ATOM 2296 N N . THR A 1 284 ? -37.574 -34.856 -4.041 1.00 24.39 284 THR A N 1
ATOM 2297 C CA . THR A 1 284 ? -38.085 -33.532 -4.499 1.00 24.39 284 THR A CA 1
ATOM 2298 C C . THR A 1 284 ? -36.959 -32.517 -4.775 1.00 24.39 284 THR A C 1
ATOM 2300 O O . THR A 1 284 ? -35.878 -32.548 -4.202 1.00 24.39 284 THR A O 1
ATOM 2303 N N . SER A 1 285 ? -37.259 -31.623 -5.715 1.00 26.06 285 SER A N 1
ATOM 2304 C CA . SER A 1 285 ? -36.513 -30.483 -6.264 1.00 26.06 285 SER A CA 1
ATOM 2305 C C . SER A 1 285 ? -35.968 -29.451 -5.264 1.00 26.06 285 SER A C 1
ATOM 2307 O O . SER A 1 285 ? -36.704 -29.086 -4.354 1.00 26.06 285 SER A O 1
ATOM 2309 N N . ALA A 1 286 ? -34.804 -28.847 -5.561 1.00 23.98 286 ALA A N 1
ATOM 2310 C CA . ALA A 1 286 ? -34.595 -27.383 -5.615 1.00 23.98 286 ALA A CA 1
ATOM 2311 C C . ALA A 1 286 ? -33.109 -27.007 -5.848 1.00 23.98 286 ALA A C 1
ATOM 2313 O O . ALA A 1 286 ? -32.237 -27.384 -5.076 1.00 23.98 286 ALA A O 1
ATOM 2314 N N . SER A 1 287 ? -32.871 -26.256 -6.932 1.00 26.22 287 SER A N 1
ATOM 2315 C CA . SER A 1 287 ? -31.880 -25.171 -7.108 1.00 26.22 287 SER A CA 1
ATOM 2316 C C . SER A 1 287 ? -30.553 -25.224 -6.330 1.00 26.22 287 SER A C 1
ATOM 2318 O O . SER A 1 287 ? -30.483 -24.818 -5.173 1.00 26.22 287 SER A O 1
ATOM 2320 N N . GLN A 1 288 ? -29.476 -25.592 -7.036 1.00 24.41 288 GLN A N 1
ATOM 2321 C CA . GLN A 1 288 ? -28.099 -25.265 -6.655 1.00 24.41 288 GLN A CA 1
ATOM 2322 C C . GLN A 1 288 ? -27.835 -23.773 -6.890 1.00 24.41 288 GLN A C 1
ATOM 2324 O O . GLN A 1 288 ? -27.879 -23.294 -8.023 1.00 24.41 288 GLN A O 1
ATOM 2329 N N . GLU A 1 289 ? -27.570 -23.050 -5.805 1.00 25.58 289 GLU A N 1
ATOM 2330 C CA . GLU A 1 289 ? -26.928 -21.740 -5.830 1.00 25.58 289 GLU A CA 1
ATOM 2331 C C . GLU A 1 289 ? -25.427 -21.932 -6.087 1.00 25.58 289 GLU A C 1
ATOM 2333 O O . GLU A 1 289 ? -24.712 -22.539 -5.287 1.00 25.58 289 GLU A O 1
ATOM 2338 N N . ASP A 1 290 ? -24.955 -21.418 -7.222 1.00 26.23 290 ASP A N 1
ATOM 2339 C CA . ASP A 1 290 ? -23.539 -21.374 -7.573 1.00 26.23 290 ASP A CA 1
ATOM 2340 C C . ASP A 1 290 ? -22.799 -20.369 -6.677 1.00 26.23 290 ASP A C 1
ATOM 2342 O O . ASP A 1 290 ? -22.905 -19.147 -6.819 1.00 26.23 290 ASP A O 1
ATOM 2346 N N . GLY A 1 291 ? -22.012 -20.907 -5.745 1.00 27.41 291 GLY A N 1
ATOM 2347 C CA . GLY A 1 291 ? -21.064 -20.161 -4.928 1.00 27.41 291 GLY A CA 1
ATOM 2348 C C . GLY A 1 291 ? -19.928 -19.595 -5.780 1.00 27.41 291 GLY A C 1
ATOM 2349 O O . GLY A 1 291 ? -18.949 -20.278 -6.078 1.00 27.41 291 GLY A O 1
ATOM 2350 N N . ASN A 1 292 ? -20.040 -18.318 -6.141 1.00 31.25 292 ASN A N 1
ATOM 2351 C CA . ASN A 1 292 ? -19.013 -17.555 -6.845 1.00 31.25 292 ASN A CA 1
ATOM 2352 C C . ASN A 1 292 ? -17.855 -17.180 -5.900 1.00 31.25 292 ASN A C 1
ATOM 2354 O O . ASN A 1 292 ? -17.706 -16.032 -5.484 1.00 31.25 292 ASN A O 1
ATOM 2358 N N . GLY A 1 293 ? -17.032 -18.164 -5.542 1.00 29.05 293 GLY A N 1
ATOM 2359 C CA . GLY A 1 293 ? -15.730 -17.941 -4.922 1.00 29.05 293 GLY A CA 1
ATOM 2360 C C . GLY A 1 293 ? -14.693 -17.648 -6.001 1.00 29.05 293 GLY A C 1
ATOM 2361 O O . GLY A 1 293 ? -14.063 -18.574 -6.513 1.00 29.05 293 GLY A O 1
ATOM 2362 N N . LYS A 1 294 ? -14.506 -16.372 -6.361 1.00 32.56 294 LYS A N 1
ATOM 2363 C CA . LYS A 1 294 ? -13.374 -15.956 -7.203 1.00 32.56 294 LYS A CA 1
ATOM 2364 C C . LYS A 1 294 ? -12.073 -16.194 -6.438 1.00 32.56 294 LYS A C 1
ATOM 2366 O O . LYS A 1 294 ? -11.710 -15.425 -5.555 1.00 32.56 294 LYS A O 1
ATOM 2371 N N . ARG A 1 295 ? -11.408 -17.297 -6.779 1.00 34.84 295 ARG A N 1
ATOM 2372 C CA . ARG A 1 295 ? -10.076 -17.673 -6.301 1.00 34.84 295 ARG A CA 1
ATOM 2373 C C . ARG A 1 295 ? -9.026 -16.777 -6.959 1.00 34.84 295 ARG A C 1
ATOM 2375 O O . ARG A 1 295 ? -9.102 -16.504 -8.155 1.00 34.84 295 ARG A O 1
ATOM 2382 N N . GLU A 1 296 ? -8.090 -16.304 -6.146 1.00 40.81 296 GLU A N 1
ATOM 2383 C CA . GLU A 1 296 ? -6.941 -15.489 -6.544 1.00 40.81 296 GLU A CA 1
ATOM 2384 C C . GLU A 1 296 ? -5.997 -16.297 -7.440 1.00 40.81 296 GLU A C 1
ATOM 2386 O O . GLU A 1 296 ? -5.694 -17.451 -7.139 1.00 40.81 296 GLU A O 1
ATOM 2391 N N . LEU A 1 297 ? -5.537 -15.690 -8.537 1.00 34.75 297 LEU A N 1
ATOM 2392 C CA . LEU A 1 297 ? -4.536 -16.286 -9.418 1.00 34.75 297 LEU A CA 1
ATOM 2393 C C . LEU A 1 297 ? -3.175 -15.611 -9.193 1.00 34.75 297 LEU A C 1
ATOM 2395 O O . LEU A 1 297 ? -3.094 -14.385 -9.307 1.00 34.75 297 LEU A O 1
ATOM 2399 N N . PRO A 1 298 ? -2.102 -16.379 -8.938 1.00 40.78 298 PRO A N 1
ATOM 2400 C CA . PRO A 1 298 ? -0.746 -15.931 -9.193 1.00 40.78 298 PRO A CA 1
ATOM 2401 C C . PRO A 1 298 ? -0.479 -16.091 -10.697 1.00 40.78 298 PRO A C 1
ATOM 2403 O O . PRO A 1 298 ? -0.508 -17.206 -11.208 1.00 40.78 298 PRO A O 1
ATOM 2406 N N . VAL A 1 299 ? -0.234 -14.997 -11.420 1.00 45.75 299 VAL A N 1
ATOM 2407 C CA . VAL A 1 299 ? 0.219 -15.069 -12.820 1.00 45.75 299 VAL A CA 1
ATOM 2408 C C . VAL A 1 299 ? 1.378 -14.091 -12.997 1.00 45.75 299 VAL A C 1
ATOM 2410 O O . VAL A 1 299 ? 1.223 -12.888 -12.796 1.00 45.75 299 VAL A O 1
ATOM 2413 N N . SER A 1 300 ? 2.556 -14.638 -13.287 1.00 48.50 300 SER A N 1
ATOM 2414 C CA . SER A 1 300 ? 3.832 -13.948 -13.483 1.00 48.50 300 SER A CA 1
ATOM 2415 C C . SER A 1 300 ? 3.798 -13.116 -14.759 1.00 48.50 300 SER A C 1
ATOM 2417 O O . SER A 1 300 ? 3.981 -13.678 -15.828 1.00 48.50 300 SER A O 1
ATOM 2419 N N . ASN A 1 301 ? 3.514 -11.817 -14.659 1.00 61.00 301 ASN A N 1
ATOM 2420 C CA . ASN A 1 301 ? 3.372 -10.925 -15.812 1.00 61.00 301 ASN A CA 1
ATOM 2421 C C . ASN A 1 301 ? 3.417 -9.462 -15.338 1.00 61.00 301 ASN A C 1
ATOM 2423 O O . ASN A 1 301 ? 2.394 -8.808 -15.121 1.00 61.00 301 ASN A O 1
ATOM 2427 N N . GLN A 1 302 ? 4.640 -9.005 -15.048 1.00 77.06 302 GLN A N 1
ATOM 2428 C CA . GLN A 1 302 ? 4.921 -7.710 -14.437 1.00 77.06 302 GLN A CA 1
ATOM 2429 C C . GLN A 1 302 ? 5.881 -6.888 -15.290 1.00 77.06 302 GLN A C 1
ATOM 2431 O O . GLN A 1 302 ? 6.886 -7.413 -15.777 1.00 77.06 302 GLN A O 1
ATOM 2436 N N . ILE A 1 303 ? 5.587 -5.594 -15.405 1.00 81.75 303 ILE A N 1
ATOM 2437 C CA . ILE A 1 303 ? 6.336 -4.640 -16.219 1.00 81.75 303 ILE A CA 1
ATOM 2438 C C . ILE A 1 303 ? 6.960 -3.574 -15.335 1.00 81.75 303 ILE A C 1
ATOM 2440 O O . ILE A 1 303 ? 6.265 -2.968 -14.516 1.00 81.75 303 ILE A O 1
ATOM 2444 N N . LEU A 1 304 ? 8.238 -3.297 -15.571 1.00 84.50 304 LEU A N 1
ATOM 2445 C CA . LEU A 1 304 ? 8.885 -2.067 -15.134 1.00 84.50 304 LEU A CA 1
ATOM 2446 C C . LEU A 1 304 ? 9.073 -1.133 -16.334 1.00 84.50 304 LEU A C 1
ATOM 2448 O O . LEU A 1 304 ? 9.814 -1.450 -17.264 1.00 84.50 304 LEU A O 1
ATOM 2452 N N . GLU A 1 305 ? 8.394 0.008 -16.309 1.00 84.69 305 GLU A N 1
ATOM 2453 C CA . GLU A 1 305 ? 8.607 1.113 -17.241 1.00 84.69 305 GLU A CA 1
ATOM 2454 C C . GLU A 1 305 ? 9.733 2.010 -16.722 1.00 84.69 305 GLU A C 1
ATOM 2456 O O . GLU A 1 305 ? 9.718 2.414 -15.555 1.00 84.69 305 GLU A O 1
ATOM 2461 N N . ILE A 1 306 ? 10.702 2.310 -17.588 1.00 80.12 306 ILE A N 1
ATOM 2462 C CA . ILE A 1 306 ? 11.808 3.229 -17.311 1.00 80.12 306 ILE A CA 1
ATOM 2463 C C . ILE A 1 306 ? 11.517 4.555 -18.003 1.00 80.12 306 ILE A C 1
ATOM 2465 O O . ILE A 1 306 ? 11.597 4.632 -19.226 1.00 80.12 306 ILE A O 1
ATOM 2469 N N . ASP A 1 307 ? 11.236 5.594 -17.225 1.00 73.88 307 ASP A N 1
ATOM 2470 C CA . ASP A 1 307 ? 11.077 6.953 -17.749 1.00 73.88 307 ASP A CA 1
ATOM 2471 C C . ASP A 1 307 ? 12.440 7.602 -18.076 1.00 73.88 307 ASP A C 1
ATOM 2473 O O . ASP A 1 307 ? 13.508 7.132 -17.656 1.00 73.88 307 ASP A O 1
ATOM 2477 N N . PHE A 1 308 ? 12.413 8.706 -18.822 1.00 64.44 308 PHE A N 1
ATOM 2478 C CA . PHE A 1 308 ? 13.587 9.507 -19.140 1.00 64.44 308 PHE A CA 1
ATOM 2479 C C . PHE A 1 308 ? 14.346 9.920 -17.877 1.00 64.44 308 PHE A C 1
ATOM 2481 O O . PHE A 1 308 ? 13.782 10.128 -16.797 1.00 64.44 308 PHE A O 1
ATOM 2488 N N . LYS A 1 309 ? 15.668 10.091 -18.012 1.00 58.50 309 LYS A N 1
ATOM 2489 C CA . LYS A 1 309 ? 16.463 10.748 -16.972 1.00 58.50 309 LYS A CA 1
ATOM 2490 C C . LYS A 1 309 ? 15.832 12.112 -16.726 1.00 58.50 309 LYS A C 1
ATOM 2492 O O . LYS A 1 309 ? 15.942 12.991 -17.572 1.00 58.50 309 LYS A O 1
ATOM 2497 N N . THR A 1 310 ? 15.218 12.297 -15.559 1.00 48.00 310 THR A N 1
ATOM 2498 C CA . THR A 1 310 ? 14.743 13.610 -15.128 1.00 48.00 310 THR A CA 1
ATOM 2499 C C . THR A 1 310 ? 15.948 14.541 -15.048 1.00 48.00 310 THR A C 1
ATOM 2501 O O . THR A 1 310 ? 16.678 14.592 -14.055 1.00 48.00 310 THR A O 1
ATOM 2504 N N . CYS A 1 311 ? 16.201 15.276 -16.129 1.00 38.06 311 CYS A N 1
ATOM 2505 C CA . CYS A 1 311 ? 17.053 16.443 -16.079 1.00 38.06 311 CYS A CA 1
ATOM 2506 C C . CYS A 1 311 ? 16.358 17.396 -15.112 1.00 38.06 311 CYS A C 1
ATOM 2508 O O . CYS A 1 311 ? 15.250 17.863 -15.368 1.00 38.06 311 CYS A O 1
ATOM 2510 N N . TRP A 1 312 ? 16.967 17.624 -13.951 1.00 38.53 312 TRP A N 1
ATOM 2511 C CA . TRP A 1 312 ? 16.482 18.604 -12.995 1.00 38.53 312 TRP A CA 1
ATOM 2512 C C . TRP A 1 312 ? 16.490 19.970 -13.676 1.00 38.53 312 TRP A C 1
ATOM 2514 O O . TRP A 1 312 ? 17.520 20.637 -13.736 1.00 38.53 312 TRP A O 1
ATOM 2524 N N . THR A 1 313 ? 15.349 20.396 -14.209 1.00 33.34 313 THR A N 1
ATOM 2525 C CA . THR A 1 313 ? 15.178 21.774 -14.647 1.00 33.34 313 THR A CA 1
ATOM 2526 C C . THR A 1 313 ? 15.144 22.624 -13.383 1.00 33.34 313 THR A C 1
ATOM 2528 O O . THR A 1 313 ? 14.122 22.698 -12.698 1.00 33.34 313 THR A O 1
ATOM 2531 N N . GLU A 1 314 ? 16.277 23.232 -13.022 1.00 32.16 314 GLU A N 1
ATOM 2532 C CA . GLU A 1 314 ? 16.306 24.285 -12.011 1.00 32.16 314 GLU A CA 1
ATOM 2533 C C . GLU A 1 314 ? 15.368 25.403 -12.470 1.00 32.16 314 GLU A C 1
ATOM 2535 O O . GLU A 1 314 ? 15.668 26.182 -13.376 1.00 32.16 314 GLU A O 1
ATOM 2540 N N . VAL A 1 315 ? 14.195 25.482 -11.845 1.00 32.59 315 VAL A N 1
ATOM 2541 C CA . VAL A 1 315 ? 13.325 26.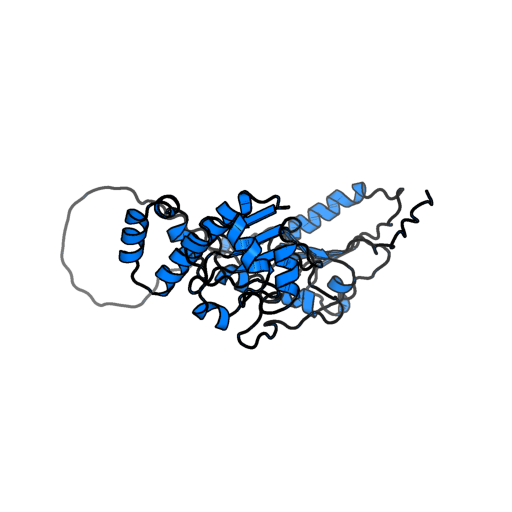642 -11.980 1.00 32.59 315 VAL A CA 1
ATOM 2542 C C . VAL A 1 315 ? 14.028 27.789 -11.263 1.00 32.59 315 VAL A C 1
ATOM 2544 O O . VAL A 1 315 ? 13.924 27.927 -10.044 1.00 32.59 315 VAL A O 1
ATOM 2547 N N . GLN A 1 316 ? 14.763 28.615 -12.011 1.00 31.91 316 GLN A N 1
ATOM 2548 C CA . GLN A 1 316 ? 15.203 29.912 -11.513 1.00 31.91 316 GLN A CA 1
ATOM 2549 C C . GLN A 1 316 ? 13.952 30.740 -11.217 1.00 31.91 316 GLN A C 1
ATOM 2551 O O . GLN A 1 316 ? 13.278 31.244 -12.116 1.00 31.91 316 GLN A O 1
ATOM 2556 N N . THR A 1 317 ? 13.607 30.856 -9.937 1.00 36.84 317 THR A N 1
ATOM 2557 C CA . THR A 1 317 ? 12.601 31.811 -9.484 1.00 36.84 317 THR A CA 1
ATOM 2558 C C . THR A 1 317 ? 13.106 33.208 -9.820 1.00 36.84 317 THR A C 1
ATOM 2560 O O . THR A 1 317 ? 14.070 33.679 -9.216 1.00 36.84 317 THR A O 1
ATOM 2563 N N . GLY A 1 318 ? 12.477 33.848 -10.808 1.00 36.00 318 GLY A N 1
ATOM 2564 C CA . GLY A 1 318 ? 12.735 35.242 -11.146 1.00 36.00 318 GLY A CA 1
ATOM 2565 C C . GLY A 1 318 ? 12.569 36.128 -9.913 1.00 36.00 318 GLY A C 1
ATOM 2566 O O . GLY A 1 318 ? 11.612 35.970 -9.151 1.00 36.00 318 GLY A O 1
ATOM 2567 N N . ALA A 1 319 ? 13.532 37.024 -9.709 1.00 36.53 319 ALA A N 1
ATOM 2568 C CA . ALA A 1 319 ? 13.482 38.039 -8.669 1.00 36.53 319 ALA A CA 1
ATOM 2569 C C . ALA A 1 319 ? 12.208 38.889 -8.825 1.00 36.53 319 ALA A C 1
ATOM 2571 O O . ALA A 1 319 ? 11.906 39.347 -9.929 1.00 36.53 319 ALA A O 1
ATOM 2572 N N . GLN A 1 320 ? 11.467 39.053 -7.724 1.00 36.06 320 GLN A N 1
ATOM 2573 C CA . GLN A 1 320 ? 10.418 40.068 -7.590 1.00 36.06 320 GLN A CA 1
ATOM 2574 C C . GLN A 1 320 ? 11.032 41.447 -7.371 1.00 36.06 320 GLN A C 1
ATOM 2576 O O . GLN A 1 320 ? 12.057 41.519 -6.654 1.00 36.06 320 GLN A O 1
#

Foldseek 3Di:
DDPPDLAEEEEEAFAPVCVQAKDFPRYQYNYLVNQALVCLPPVVVSLVVCLPDDPSDPDPSNSVSSVVQLRHAYEYEQAADLVLLVVCVVVLVLLPDPVSLVVVLVPDDDPRSNRSNRSNSSSVSVQVSCVPGNGPHYYYDSRHVNVVCVQPQQRMAHSVRHRSADAFDQDPHAFDDPDRLAEGEDAPSCQLTPSNCVVSLAQEEEAAALPDDNNCVVPCVSHHYDYNHFYPDPPTDCVVCVVVVVVLSCVLRDADPVVVVVPPDDDDDDDDDDDDDDDDDDDDDDDDDDDPPPDDDDGRRHYYYHDYDPPPPPPPPDDD

pLDDT: mean 77.68, std 22.23, range [23.98, 95.44]

InterPro domains:
  IPR000340 Dual specificity phosphatase, catalytic domain 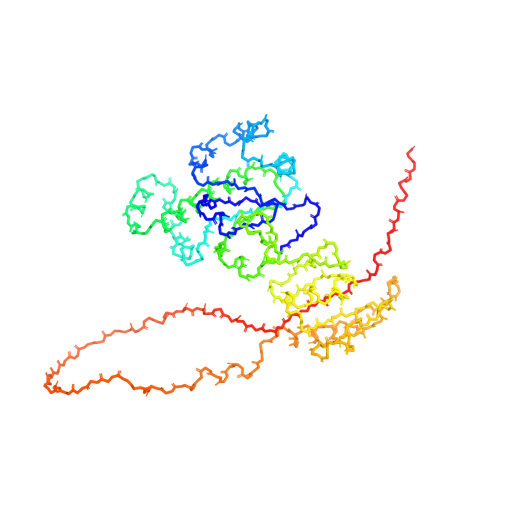[PF00782] (183-253)
  IPR029021 Protein-tyrosine phosphatase-like [G3DSA:3.90.190.10] (162-263)
  IPR029021 Protein-tyrosine phosphatase-like [SSF52799] (171-253)
  IPR036873 Rhodanese-like domain superfamily [G3DSA:3.40.250.10] (1-159)

Organism: NCBI:txid182087

Radius of gyration: 25.49 Å; chains: 1; bounding box: 61×92×57 Å